Protein AF-A0A3M1P0S1-F1 (afdb_monomer)

Solvent-accessible surface area (backbone atoms only — not comparable to full-atom values): 14782 Å² total; per-residue (Å²): 133,83,89,85,87,83,80,82,80,81,79,78,77,79,79,74,80,72,74,77,74,58,66,48,69,74,34,67,58,77,82,56,80,33,28,33,87,86,65,56,72,47,41,57,74,84,52,64,66,23,30,34,38,39,42,34,33,42,70,85,38,65,68,31,59,63,44,44,41,48,49,33,56,65,42,50,60,63,34,61,94,64,54,53,43,50,37,35,34,37,41,62,59,53,68,67,44,49,49,54,38,34,73,72,38,67,52,79,66,54,49,34,41,32,66,85,33,58,69,55,46,62,55,63,54,91,60,77,25,26,37,36,35,27,41,43,85,43,32,21,73,38,74,48,74,49,88,56,68,73,58,52,47,54,50,50,54,50,51,49,53,52,44,60,35,65,75,44,86,72,47,48,79,85,64,38,37,55,47,82,76,44,60,45,60,64,67,28,61,46,54,35,30,41,32,30,39,28,69,43,60,45,58,33,38,42,37,34,23,41,82,85,66,50,80,73,48,75,49,74,50,76,44,68,56,42,82,46,70,49,80,44,82,44,80,91,58,78,68,43,60,36,37,34,36,45,32,35,86,95,41,71,51,75,52,68,47,40,42,53,112

pLDDT: mean 85.73, std 16.09, range [37.53, 98.62]

Structure (mmCIF, N/CA/C/O backbone):
data_AF-A0A3M1P0S1-F1
#
_entry.id   AF-A0A3M1P0S1-F1
#
loop_
_atom_site.group_PDB
_atom_site.id
_atom_site.type_symbol
_atom_site.label_atom_id
_atom_site.label_alt_id
_atom_site.label_comp_id
_atom_site.label_asym_id
_atom_site.label_entity_id
_atom_site.label_seq_id
_atom_site.pdbx_PDB_ins_code
_atom_site.Cartn_x
_atom_site.Cartn_y
_atom_site.Cartn_z
_atom_site.occupancy
_atom_site.B_iso_or_equiv
_atom_site.auth_seq_id
_atom_site.auth_comp_id
_atom_site.auth_asym_id
_atom_site.auth_atom_id
_atom_site.pdbx_PDB_model_num
ATOM 1 N N . MET A 1 1 ? 1.362 59.832 -51.350 1.00 38.50 1 MET A N 1
ATOM 2 C CA . MET A 1 1 ? 1.425 58.452 -51.875 1.00 38.50 1 MET A CA 1
ATOM 3 C C . MET A 1 1 ? 2.089 57.587 -50.802 1.00 38.50 1 MET A C 1
ATOM 5 O O . MET A 1 1 ? 3.244 57.849 -50.523 1.00 38.50 1 MET A O 1
ATOM 9 N N . LYS A 1 2 ? 1.316 56.679 -50.173 1.00 40.16 2 LYS A N 1
ATOM 10 C CA . LYS A 1 2 ? 1.688 55.466 -49.390 1.00 40.16 2 LYS A CA 1
ATOM 11 C C . LYS A 1 2 ? 2.784 55.623 -48.304 1.00 40.16 2 LYS A C 1
ATOM 13 O O . LYS A 1 2 ? 3.947 55.788 -48.627 1.00 40.16 2 LYS A O 1
ATOM 18 N N . ALA A 1 3 ? 2.442 55.741 -47.016 1.00 48.59 3 ALA A N 1
ATOM 19 C CA . ALA A 1 3 ? 2.068 54.664 -46.075 1.00 48.59 3 ALA A CA 1
ATOM 20 C C . ALA A 1 3 ? 3.181 53.622 -45.872 1.00 48.59 3 ALA A C 1
ATOM 22 O O . ALA A 1 3 ? 3.506 52.954 -46.838 1.00 48.59 3 ALA A O 1
ATOM 23 N N . PHE A 1 4 ? 3.700 53.473 -44.644 1.00 44.47 4 PHE A N 1
ATOM 24 C CA . PHE A 1 4 ? 4.005 52.183 -43.995 1.00 44.47 4 PHE A CA 1
ATOM 25 C C . PHE A 1 4 ? 4.422 52.429 -42.529 1.00 44.47 4 PHE A C 1
ATOM 27 O O . PHE A 1 4 ? 5.558 52.786 -42.233 1.00 44.47 4 PHE A O 1
ATOM 34 N N . LEU A 1 5 ? 3.463 52.272 -41.612 1.00 47.03 5 LEU A N 1
ATOM 35 C CA . LEU A 1 5 ? 3.700 52.121 -40.175 1.00 47.03 5 LEU A CA 1
ATOM 36 C C . LEU A 1 5 ? 4.132 50.670 -39.922 1.00 47.03 5 LEU A C 1
ATOM 38 O O . LEU A 1 5 ? 3.341 49.755 -40.135 1.00 47.03 5 LEU A O 1
ATOM 42 N N . PHE A 1 6 ? 5.360 50.459 -39.452 1.00 44.22 6 PHE A N 1
ATOM 43 C CA . PHE A 1 6 ? 5.805 49.171 -38.918 1.00 44.22 6 PHE A CA 1
ATOM 44 C C . PHE A 1 6 ? 5.486 49.138 -37.417 1.00 44.22 6 PHE A C 1
ATOM 46 O O . PHE A 1 6 ? 6.216 49.699 -36.604 1.00 44.22 6 PHE A O 1
ATOM 53 N N . HIS A 1 7 ? 4.357 48.530 -37.044 1.00 48.06 7 HIS A N 1
ATOM 54 C CA . HIS A 1 7 ? 4.113 48.126 -35.659 1.00 48.06 7 HIS A CA 1
ATOM 55 C C . HIS A 1 7 ? 4.901 46.842 -35.396 1.00 48.06 7 HIS A C 1
ATOM 57 O O . HIS A 1 7 ? 4.584 45.781 -35.930 1.00 48.06 7 HIS A O 1
ATOM 63 N N . LEU A 1 8 ? 5.955 46.962 -34.595 1.00 47.91 8 LEU A N 1
ATOM 64 C CA . LEU A 1 8 ? 6.763 45.844 -34.134 1.00 47.91 8 LEU A CA 1
ATOM 65 C C . LEU A 1 8 ? 6.001 45.165 -32.986 1.00 47.91 8 LEU A C 1
ATOM 67 O O . LEU A 1 8 ? 6.025 45.628 -31.848 1.00 47.91 8 LEU A O 1
ATOM 71 N N . LEU A 1 9 ? 5.247 44.113 -33.306 1.00 47.84 9 LEU A N 1
ATOM 72 C CA . LEU A 1 9 ? 4.552 43.290 -32.320 1.00 47.84 9 LEU A CA 1
ATOM 73 C C . LEU A 1 9 ? 5.593 42.381 -31.643 1.00 47.84 9 LEU A C 1
ATOM 75 O O . LEU A 1 9 ? 5.977 41.350 -32.191 1.00 47.84 9 LEU A O 1
ATOM 79 N N . ILE A 1 10 ? 6.096 42.781 -30.473 1.00 53.38 10 ILE A N 1
ATOM 80 C 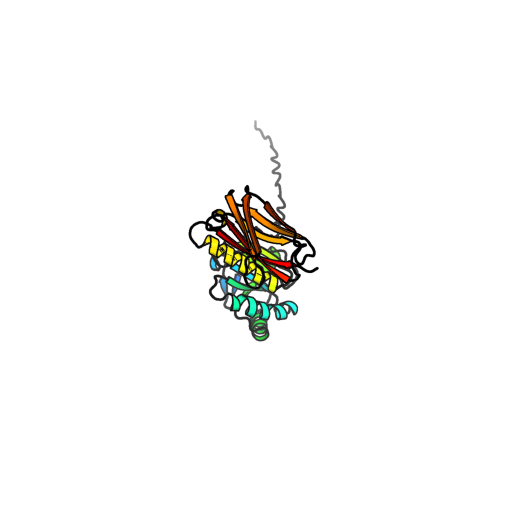CA . ILE A 1 10 ? 6.924 41.911 -29.629 1.00 53.38 10 ILE A CA 1
ATOM 81 C C . ILE A 1 10 ? 5.992 40.872 -29.000 1.00 53.38 10 ILE A C 1
ATOM 83 O O . ILE A 1 10 ? 5.313 41.144 -28.011 1.00 53.38 10 ILE A O 1
ATOM 87 N N . ILE A 1 11 ? 5.933 39.681 -29.594 1.00 54.84 11 ILE A N 1
ATOM 88 C CA . ILE A 1 11 ? 5.325 38.507 -28.965 1.00 54.84 11 ILE A CA 1
ATOM 89 C C . ILE A 1 11 ? 6.318 38.026 -27.906 1.00 54.84 11 ILE A C 1
ATOM 91 O O . ILE A 1 11 ? 7.285 37.332 -28.208 1.00 54.84 11 ILE A O 1
ATOM 95 N N . SER A 1 12 ? 6.104 38.450 -26.662 1.00 55.62 12 SER A N 1
ATOM 96 C CA . SER A 1 12 ? 6.770 37.858 -25.506 1.00 55.62 12 SER A CA 1
ATOM 97 C C . SER A 1 12 ? 6.199 36.453 -25.313 1.00 55.62 12 SER A C 1
ATOM 99 O O . SER A 1 12 ? 5.097 36.289 -24.791 1.00 55.62 12 SER A O 1
ATOM 101 N N . ILE A 1 13 ? 6.914 35.438 -25.801 1.00 56.06 13 ILE A N 1
ATOM 102 C CA . ILE A 1 13 ? 6.634 34.044 -25.462 1.00 56.06 13 ILE A CA 1
ATOM 103 C C . ILE A 1 13 ? 7.045 33.881 -23.997 1.00 56.06 13 ILE A C 1
ATOM 105 O O . ILE A 1 13 ? 8.224 33.739 -23.679 1.00 56.06 13 ILE A O 1
ATOM 109 N N . LEU A 1 14 ? 6.064 33.949 -23.099 1.00 49.53 14 LEU A N 1
ATOM 110 C CA . LEU A 1 14 ? 6.210 33.482 -21.727 1.00 49.53 14 LEU A CA 1
ATOM 111 C C . LEU A 1 14 ? 6.402 31.963 -21.786 1.00 49.53 14 LEU A C 1
ATOM 113 O O . LEU A 1 14 ? 5.435 31.208 -21.804 1.00 49.53 14 LEU A O 1
ATOM 117 N N . LEU A 1 15 ? 7.657 31.518 -21.851 1.00 48.25 15 LEU A N 1
ATOM 118 C CA . LEU A 1 15 ? 8.028 30.157 -21.481 1.00 48.25 15 LEU A CA 1
ATOM 119 C C . LEU A 1 15 ? 7.777 30.040 -19.978 1.00 48.25 15 LEU A C 1
ATOM 121 O O . LEU A 1 15 ? 8.646 30.330 -19.156 1.00 48.25 15 LEU A O 1
ATOM 125 N N . THR A 1 16 ? 6.550 29.692 -19.601 1.00 42.38 16 THR A N 1
ATOM 126 C CA . THR A 1 16 ? 6.294 29.192 -18.259 1.00 42.38 16 THR A CA 1
ATOM 127 C C . THR A 1 16 ? 7.043 27.873 -18.162 1.00 42.38 16 THR A C 1
ATOM 129 O O . THR A 1 16 ? 6.602 26.868 -18.712 1.00 42.38 16 THR A O 1
ATOM 132 N N . ASN A 1 17 ? 8.201 27.887 -17.502 1.00 43.41 17 ASN A N 1
ATOM 133 C CA . ASN A 1 17 ? 8.831 26.674 -17.002 1.00 43.41 17 ASN A CA 1
ATOM 134 C C . ASN A 1 17 ? 7.885 26.087 -15.951 1.00 43.41 17 ASN A C 1
ATOM 136 O O . ASN A 1 17 ? 8.025 26.342 -14.755 1.00 43.41 17 ASN A O 1
ATOM 140 N N . THR A 1 18 ? 6.878 25.345 -16.398 1.00 44.03 18 THR A N 1
ATOM 141 C CA . THR A 1 18 ? 6.183 24.382 -15.558 1.00 44.03 18 THR A CA 1
ATOM 142 C C . THR A 1 18 ? 7.205 23.306 -15.246 1.00 44.03 18 THR A C 1
ATOM 144 O O . THR A 1 18 ? 7.366 22.349 -15.999 1.00 44.03 18 THR A O 1
ATOM 147 N N . SER A 1 19 ? 7.952 23.502 -14.161 1.00 44.06 19 SER A N 1
ATOM 148 C CA . SER A 1 19 ? 8.542 22.378 -13.450 1.00 44.06 19 SER A CA 1
ATOM 149 C C . SER A 1 19 ? 7.371 21.456 -13.140 1.00 44.06 19 SER A C 1
ATOM 151 O O . SER A 1 19 ? 6.522 21.826 -12.329 1.00 44.06 19 SER A O 1
ATOM 153 N N . MET A 1 20 ? 7.260 20.328 -13.845 1.00 56.47 20 MET A N 1
ATOM 154 C CA . MET A 1 20 ? 6.310 19.297 -13.446 1.00 56.47 20 MET A CA 1
ATOM 155 C C . MET A 1 20 ? 6.730 18.886 -12.040 1.00 56.47 20 MET A C 1
ATOM 157 O O . MET A 1 20 ? 7.856 18.435 -11.828 1.00 56.47 20 MET A O 1
ATOM 161 N N . ALA A 1 21 ? 5.889 19.211 -11.060 1.00 63.84 21 ALA A N 1
ATOM 162 C CA . ALA A 1 21 ? 6.079 18.715 -9.713 1.00 63.84 21 ALA A CA 1
ATOM 163 C C . ALA A 1 21 ? 5.973 17.190 -9.781 1.00 63.84 21 ALA A C 1
ATOM 165 O O . ALA A 1 21 ? 5.120 16.671 -10.500 1.00 63.84 21 ALA A O 1
ATOM 166 N N . GLN A 1 22 ? 6.875 16.503 -9.084 1.00 79.62 22 GLN A N 1
ATOM 167 C CA . GLN A 1 22 ? 6.835 15.049 -9.007 1.00 79.62 22 GLN A CA 1
ATOM 168 C C . GLN A 1 22 ? 5.522 14.622 -8.336 1.00 79.62 22 GLN A C 1
ATOM 170 O O . GLN A 1 22 ? 5.117 15.290 -7.375 1.00 79.62 22 GLN A O 1
ATOM 175 N N . PRO A 1 23 ? 4.859 13.557 -8.821 1.00 85.50 23 PRO A N 1
ATOM 176 C CA . PRO A 1 23 ? 3.644 13.044 -8.206 1.00 85.50 23 PRO A CA 1
ATOM 177 C C . PRO A 1 23 ? 3.863 12.736 -6.727 1.00 85.50 23 PRO A C 1
ATOM 179 O O . PRO A 1 23 ? 4.878 12.158 -6.337 1.00 85.50 23 PRO A O 1
ATOM 182 N N . SER A 1 24 ? 2.896 13.115 -5.905 1.00 82.44 24 SER A N 1
ATOM 183 C CA . SER A 1 24 ? 2.943 12.968 -4.457 1.00 82.44 24 SER A CA 1
ATOM 184 C C . SER A 1 24 ? 1.676 12.304 -3.922 1.00 82.44 24 SER A C 1
ATOM 186 O O . SER A 1 24 ? 0.707 12.082 -4.648 1.00 82.44 24 SER A O 1
ATOM 188 N N . VAL A 1 25 ? 1.680 11.951 -2.637 1.00 83.94 25 VAL A N 1
ATOM 189 C CA . VAL A 1 25 ? 0.494 11.395 -1.974 1.00 83.94 25 VAL A CA 1
ATOM 190 C C . VAL A 1 25 ? -0.692 12.355 -2.121 1.00 83.94 25 VAL A C 1
ATOM 192 O O . VAL A 1 25 ? -0.590 13.536 -1.790 1.00 83.94 25 VAL A O 1
ATOM 195 N N . GLY A 1 26 ? -1.825 11.830 -2.588 1.00 81.56 26 GLY A N 1
ATOM 196 C CA . GLY A 1 26 ? -3.050 12.575 -2.885 1.00 81.56 26 GLY A CA 1
ATOM 197 C C . GLY A 1 26 ? -3.218 12.967 -4.357 1.00 81.56 26 GLY A C 1
ATOM 198 O O . GLY A 1 26 ? -4.338 13.289 -4.760 1.00 81.56 26 GLY A O 1
ATOM 199 N N . ASP A 1 27 ? -2.160 12.897 -5.168 1.00 87.00 27 ASP A N 1
ATOM 200 C CA . ASP A 1 27 ? -2.250 13.117 -6.613 1.00 87.00 27 ASP A CA 1
ATOM 201 C C . ASP A 1 27 ? -2.810 11.879 -7.333 1.00 87.00 27 ASP A C 1
ATOM 203 O O . ASP A 1 27 ? -2.809 10.762 -6.810 1.00 87.00 27 ASP A O 1
ATOM 207 N N . SER A 1 28 ? -3.293 12.059 -8.563 1.00 89.88 28 SER A N 1
ATOM 208 C CA . SER A 1 28 ? -3.608 10.925 -9.437 1.00 89.88 28 SER A CA 1
ATOM 209 C C . SER A 1 28 ? -2.329 10.199 -9.853 1.00 89.88 28 SER A C 1
ATOM 211 O O . SER A 1 28 ? -1.320 10.836 -10.159 1.00 89.88 28 SER A O 1
ATOM 213 N N . ALA A 1 29 ? -2.383 8.868 -9.905 1.00 92.50 29 ALA A N 1
ATOM 214 C CA . ALA A 1 29 ? -1.300 8.065 -10.454 1.00 92.50 29 ALA A CA 1
ATOM 215 C C . ALA A 1 29 ? -1.036 8.445 -11.917 1.00 92.50 29 ALA A C 1
ATOM 217 O O . ALA A 1 29 ? -1.953 8.802 -12.662 1.00 92.50 29 ALA A O 1
ATOM 218 N N . LEU A 1 30 ? 0.233 8.386 -12.319 1.00 93.06 30 LEU A N 1
ATOM 219 C CA . LEU A 1 30 ? 0.624 8.723 -13.677 1.00 93.06 30 LEU A CA 1
ATOM 220 C C . LEU A 1 30 ? 0.063 7.697 -14.658 1.00 93.06 30 LEU A C 1
ATOM 222 O O . LEU A 1 30 ? 0.115 6.488 -14.430 1.00 93.06 30 LEU A O 1
ATOM 226 N N . ASN A 1 31 ? -0.446 8.195 -15.780 1.00 91.75 31 ASN A N 1
ATOM 227 C CA . ASN A 1 31 ? -0.810 7.334 -16.891 1.00 91.75 31 ASN A CA 1
ATOM 228 C C . ASN A 1 31 ? 0.448 6.759 -17.536 1.00 91.75 31 ASN A C 1
ATOM 230 O O . ASN A 1 31 ? 1.469 7.429 -17.646 1.00 91.75 31 ASN A O 1
ATOM 234 N N . PHE A 1 32 ? 0.333 5.536 -18.036 1.00 94.50 32 PHE A N 1
ATOM 235 C CA . PHE A 1 32 ? 1.397 4.868 -18.767 1.00 94.50 32 PHE A CA 1
ATOM 236 C C . PHE A 1 32 ? 0.819 4.022 -19.894 1.00 94.50 32 PHE A C 1
ATOM 238 O O . PHE A 1 32 ? -0.380 3.752 -19.946 1.00 94.50 32 PHE A O 1
ATOM 245 N N . ASN A 1 33 ? 1.699 3.602 -20.796 1.00 96.00 33 ASN A N 1
ATOM 246 C CA . ASN A 1 33 ? 1.404 2.610 -21.817 1.00 96.00 33 ASN A CA 1
ATOM 247 C C . ASN A 1 33 ? 2.636 1.711 -21.970 1.00 96.00 33 ASN A C 1
ATOM 249 O O . ASN A 1 33 ? 3.523 1.992 -22.780 1.00 96.00 33 ASN A O 1
ATOM 253 N N . LEU A 1 34 ? 2.726 0.674 -21.137 1.00 96.62 34 LEU A N 1
ATOM 254 C CA . LEU A 1 34 ? 3.917 -0.167 -21.007 1.00 96.62 34 LEU A CA 1
ATOM 255 C C . LEU A 1 34 ? 3.634 -1.595 -21.485 1.00 96.62 34 LEU A C 1
ATOM 257 O O . LEU A 1 34 ? 2.582 -2.148 -21.161 1.00 96.62 34 LEU A O 1
ATOM 261 N N . PRO A 1 35 ? 4.561 -2.222 -22.230 1.00 97.38 35 PRO A N 1
ATOM 262 C CA . PRO A 1 35 ? 4.421 -3.610 -22.636 1.00 97.38 35 PRO A CA 1
ATOM 263 C C . PRO A 1 35 ? 4.790 -4.575 -21.503 1.00 97.38 35 PRO A C 1
ATOM 265 O O . PRO A 1 35 ? 5.734 -4.337 -20.749 1.00 97.38 35 PRO A O 1
ATOM 268 N N . ASP A 1 36 ? 4.115 -5.717 -21.439 1.00 94.94 36 ASP A N 1
ATOM 269 C CA . ASP A 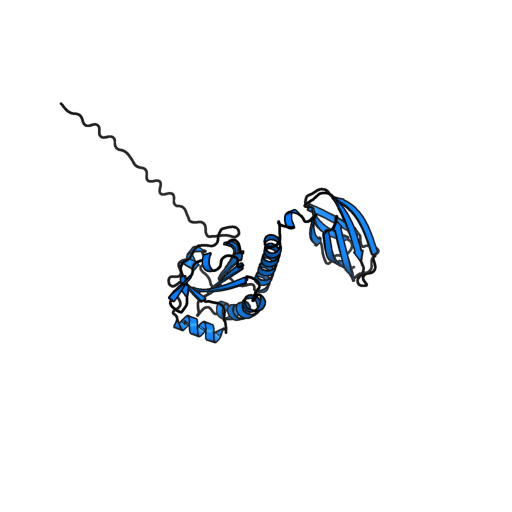1 36 ? 4.533 -6.872 -20.649 1.00 94.94 36 ASP A CA 1
ATOM 270 C C . ASP A 1 36 ? 5.732 -7.606 -21.297 1.00 94.94 36 ASP A C 1
ATOM 272 O O . ASP A 1 36 ? 6.327 -7.178 -22.295 1.00 94.94 36 ASP A O 1
ATOM 276 N N . THR A 1 37 ? 6.105 -8.761 -20.740 1.00 91.69 37 THR A N 1
ATOM 277 C CA . THR A 1 37 ? 7.194 -9.599 -21.282 1.00 91.69 37 THR A CA 1
ATOM 278 C C . THR A 1 37 ? 6.870 -10.291 -22.614 1.00 91.69 37 THR A C 1
ATOM 280 O O . THR A 1 37 ? 7.788 -10.796 -23.268 1.00 91.69 37 THR A O 1
ATOM 283 N N . ASN A 1 38 ? 5.604 -10.282 -23.045 1.00 90.88 38 ASN A N 1
ATOM 284 C CA . ASN A 1 38 ? 5.129 -10.819 -24.322 1.00 90.88 38 ASN A CA 1
ATOM 285 C C . ASN A 1 38 ? 4.877 -9.725 -25.376 1.00 90.88 38 ASN A C 1
ATOM 287 O O . ASN A 1 38 ? 4.608 -10.048 -26.533 1.00 90.88 38 ASN A O 1
ATOM 291 N N . GLY A 1 39 ? 4.989 -8.446 -25.003 1.00 92.06 39 GLY A N 1
ATOM 292 C CA . GLY A 1 39 ? 4.737 -7.299 -25.875 1.00 92.06 39 GLY A CA 1
ATOM 293 C C . GLY A 1 39 ? 3.279 -6.825 -25.902 1.00 92.06 39 GLY A C 1
ATOM 294 O O . GLY A 1 39 ? 2.930 -6.024 -26.768 1.00 92.06 39 GLY A O 1
ATOM 295 N N . VAL A 1 40 ? 2.430 -7.303 -24.988 1.00 94.06 40 VAL A N 1
ATOM 296 C CA . VAL A 1 40 ? 1.065 -6.797 -24.791 1.00 94.06 40 VAL A CA 1
ATOM 297 C C . VAL A 1 40 ? 1.137 -5.524 -23.961 1.00 94.06 40 VAL A C 1
ATOM 299 O O . VAL A 1 40 ? 1.745 -5.517 -22.897 1.00 94.06 40 VAL A O 1
ATOM 302 N N . TYR A 1 41 ? 0.535 -4.449 -24.457 1.00 94.19 41 TYR A N 1
ATOM 303 C CA . TYR A 1 41 ? 0.547 -3.149 -23.795 1.00 94.19 41 TYR A CA 1
ATOM 304 C C . TYR A 1 41 ? -0.580 -3.025 -22.776 1.00 94.19 41 TYR A C 1
ATOM 306 O O . TYR A 1 41 ? -1.704 -3.441 -23.053 1.00 94.19 41 TYR A O 1
ATOM 314 N N . PHE A 1 42 ? -0.251 -2.420 -21.638 1.00 92.88 42 PHE A N 1
ATOM 315 C CA . PHE A 1 42 ? -1.161 -2.120 -20.543 1.00 92.88 42 PHE A CA 1
ATOM 316 C C . PHE A 1 42 ? -1.081 -0.640 -20.174 1.00 92.88 42 PHE A C 1
ATOM 318 O O . PHE A 1 42 ? -0.018 -0.014 -20.266 1.00 92.88 42 PHE A O 1
ATOM 325 N N . GLN A 1 43 ? -2.202 -0.114 -19.705 1.00 91.75 43 GLN A N 1
ATOM 326 C CA . GLN A 1 43 ? -2.383 1.241 -19.201 1.00 91.75 43 GLN A CA 1
ATOM 327 C C . GLN A 1 43 ? -3.017 1.215 -17.806 1.00 91.75 43 GLN A C 1
ATOM 329 O O . GLN A 1 43 ? -3.564 0.200 -17.382 1.00 91.75 43 GLN A O 1
ATOM 334 N N . LEU A 1 44 ? -2.969 2.342 -17.090 1.00 86.69 44 LEU A N 1
ATOM 335 C CA . LEU A 1 44 ? -3.503 2.445 -15.726 1.00 86.69 44 LEU A CA 1
ATOM 336 C C . LEU A 1 44 ? -4.972 1.989 -15.632 1.00 86.69 44 LEU A C 1
ATOM 338 O O . LEU A 1 44 ? -5.333 1.261 -14.709 1.00 86.69 44 LEU A O 1
ATOM 342 N N . ASP A 1 45 ? -5.788 2.348 -16.627 1.00 85.62 45 ASP A N 1
ATOM 343 C CA . ASP A 1 45 ? -7.210 1.995 -16.675 1.00 85.62 45 ASP A CA 1
ATOM 344 C C . ASP A 1 45 ? -7.464 0.476 -16.693 1.00 85.62 45 ASP A C 1
ATOM 346 O O . ASP A 1 45 ? -8.515 0.039 -16.217 1.00 85.62 45 ASP A O 1
ATOM 350 N N . ASP A 1 46 ? -6.514 -0.341 -17.169 1.00 83.81 46 ASP A N 1
ATOM 351 C CA . ASP A 1 46 ? -6.637 -1.809 -17.176 1.00 83.81 46 ASP A CA 1
ATOM 352 C C . ASP A 1 46 ? -6.630 -2.404 -15.760 1.00 83.81 46 ASP A C 1
ATOM 354 O O . ASP A 1 46 ? -7.059 -3.540 -15.550 1.00 83.81 46 ASP A O 1
ATOM 358 N N . PHE A 1 47 ? -6.172 -1.625 -14.780 1.00 86.25 47 PHE A N 1
ATOM 359 C CA . PHE A 1 47 ? -6.100 -1.997 -13.371 1.00 86.25 47 PHE A CA 1
ATOM 360 C C . PHE A 1 47 ? -7.181 -1.306 -12.523 1.00 86.25 47 PHE A C 1
ATOM 362 O O . PHE A 1 47 ? -7.209 -1.487 -11.303 1.00 86.25 47 PHE A O 1
ATOM 369 N N . SER A 1 48 ? -8.088 -0.542 -13.147 1.00 80.94 48 SER A N 1
ATOM 370 C CA . SER A 1 48 ? -9.130 0.242 -12.469 1.00 80.94 48 SER A CA 1
ATOM 371 C C . SER A 1 48 ? -9.925 -0.564 -11.444 1.00 80.94 48 SER A C 1
ATOM 373 O O . SER A 1 48 ? -10.300 -1.713 -11.678 1.00 80.94 48 SER A O 1
ATOM 375 N N . GLY A 1 49 ? -10.242 0.069 -10.313 1.00 82.62 49 GLY A N 1
ATOM 376 C CA . GLY A 1 49 ? -11.014 -0.550 -9.236 1.00 82.62 49 GLY A CA 1
ATOM 377 C C . GLY A 1 49 ? -10.203 -1.470 -8.320 1.00 82.62 49 GLY A C 1
ATOM 378 O O . GLY A 1 49 ? -10.736 -1.902 -7.299 1.00 82.62 49 GLY A O 1
ATOM 379 N N . ASN A 1 50 ? -8.930 -1.729 -8.635 1.00 87.88 50 ASN A N 1
ATOM 380 C CA . ASN A 1 50 ? -8.006 -2.410 -7.735 1.00 87.88 50 ASN A CA 1
ATOM 381 C C . ASN A 1 50 ? -7.169 -1.399 -6.950 1.00 87.88 50 ASN A C 1
ATOM 383 O O . ASN A 1 50 ? -6.828 -0.333 -7.456 1.00 87.88 50 ASN A O 1
ATOM 387 N N . ILE A 1 51 ? -6.785 -1.766 -5.733 1.00 95.19 51 ILE A N 1
ATOM 388 C CA . ILE A 1 51 ? -5.615 -1.179 -5.079 1.00 95.19 51 ILE A CA 1
ATOM 389 C C . ILE A 1 51 ? -4.383 -1.745 -5.785 1.00 95.19 51 ILE A C 1
ATOM 391 O O . ILE A 1 51 ? -4.273 -2.962 -5.935 1.00 95.19 51 ILE A O 1
ATOM 395 N N . ILE A 1 52 ? -3.468 -0.887 -6.225 1.00 96.69 52 ILE A N 1
ATOM 396 C CA . ILE A 1 52 ? -2.322 -1.273 -7.051 1.00 96.69 52 ILE A CA 1
ATOM 397 C C . ILE A 1 52 ? -1.033 -0.943 -6.310 1.00 96.69 52 ILE A C 1
ATOM 399 O O . ILE A 1 52 ? -0.804 0.211 -5.953 1.00 96.69 52 ILE A O 1
ATOM 403 N N . LEU A 1 53 ? -0.170 -1.937 -6.121 1.00 97.31 53 LEU A N 1
ATOM 404 C CA . LEU A 1 53 ? 1.222 -1.727 -5.740 1.00 97.31 53 LEU A CA 1
ATOM 405 C C . LEU A 1 53 ? 2.094 -1.821 -6.995 1.00 97.31 53 LEU A C 1
ATOM 407 O O . LEU A 1 53 ? 2.311 -2.915 -7.523 1.00 97.31 53 LEU A O 1
ATOM 411 N N . PHE A 1 54 ? 2.609 -0.683 -7.457 1.00 97.88 54 PHE A N 1
ATOM 412 C CA . PHE A 1 54 ? 3.674 -0.652 -8.454 1.00 97.88 54 PHE A CA 1
ATOM 413 C C . PHE A 1 54 ? 5.014 -0.858 -7.754 1.00 97.88 54 PHE A C 1
ATOM 415 O O . PHE A 1 54 ? 5.458 0.008 -7.000 1.00 97.88 54 PHE A O 1
ATOM 422 N N . ASN A 1 55 ? 5.645 -2.000 -8.016 1.00 97.31 55 ASN A N 1
ATOM 423 C CA . ASN A 1 55 ? 6.957 -2.353 -7.482 1.00 97.31 55 ASN A CA 1
ATOM 424 C C . ASN A 1 55 ? 8.017 -2.153 -8.570 1.00 97.31 55 ASN A C 1
ATOM 426 O O . ASN A 1 55 ? 8.119 -2.951 -9.503 1.00 97.31 55 ASN A O 1
ATOM 430 N N . PHE A 1 56 ? 8.778 -1.064 -8.484 1.00 98.44 56 PHE A N 1
ATOM 431 C CA . PHE A 1 56 ? 9.816 -0.717 -9.449 1.00 98.44 56 PHE A CA 1
ATOM 432 C C . PHE A 1 56 ? 11.128 -1.404 -9.083 1.00 98.44 56 PHE A C 1
ATOM 434 O O . PHE A 1 56 ? 11.660 -1.231 -7.982 1.00 98.44 56 PHE A O 1
ATOM 441 N N . PHE A 1 57 ? 11.689 -2.145 -10.035 1.00 98.44 57 PHE A N 1
ATOM 442 C CA . PHE A 1 57 ? 12.920 -2.892 -9.830 1.00 98.44 57 PHE A CA 1
ATOM 443 C C . PHE A 1 57 ? 13.808 -2.902 -11.073 1.00 98.44 57 PHE A C 1
ATOM 445 O O . PHE A 1 57 ? 13.366 -2.701 -12.205 1.00 98.44 57 PHE A O 1
ATOM 452 N N . ALA A 1 58 ? 15.074 -3.232 -10.839 1.00 97.81 58 ALA A N 1
ATOM 453 C CA . ALA A 1 58 ? 15.990 -3.680 -11.872 1.00 97.81 58 ALA A CA 1
ATOM 454 C C . ALA A 1 58 ? 16.532 -5.065 -11.498 1.00 97.81 58 ALA A C 1
ATOM 456 O O . ALA A 1 58 ? 16.827 -5.329 -10.332 1.00 97.81 58 ALA A O 1
ATOM 457 N N . SER A 1 59 ? 16.700 -5.959 -12.469 1.00 96.62 59 SER A N 1
ATOM 458 C CA . SER A 1 59 ? 17.080 -7.362 -12.237 1.00 96.62 59 SER A CA 1
ATOM 459 C C . SER A 1 59 ? 18.382 -7.539 -11.443 1.00 96.62 59 SER A C 1
ATOM 461 O O . SER A 1 59 ? 18.552 -8.510 -10.705 1.00 96.62 59 SER A O 1
ATOM 463 N N . TRP A 1 60 ? 19.304 -6.585 -11.573 1.00 95.94 60 TRP A N 1
ATOM 464 C CA . TRP A 1 60 ? 20.614 -6.559 -10.918 1.00 95.94 60 TRP A CA 1
ATOM 465 C C . TRP A 1 60 ? 20.600 -5.909 -9.521 1.00 95.94 60 TRP A C 1
ATOM 467 O O . TRP A 1 60 ? 21.621 -5.915 -8.831 1.00 95.94 60 TRP A O 1
ATOM 477 N N . CYS A 1 61 ? 19.469 -5.350 -9.086 1.00 96.88 61 CYS A N 1
ATOM 478 C CA . CYS A 1 61 ? 19.311 -4.715 -7.781 1.00 96.88 61 CYS A CA 1
ATOM 479 C C . CYS A 1 61 ? 19.175 -5.775 -6.676 1.00 96.88 61 CYS A C 1
ATOM 481 O O . CYS A 1 61 ? 18.134 -6.414 -6.532 1.00 96.88 61 CYS A O 1
ATOM 483 N N . ILE A 1 62 ? 20.219 -5.944 -5.857 1.00 96.38 62 ILE A N 1
ATOM 484 C CA . ILE A 1 62 ? 20.222 -6.924 -4.753 1.00 96.38 62 ILE A CA 1
ATOM 485 C C . ILE A 1 62 ? 19.086 -6.667 -3.744 1.00 96.38 62 ILE A C 1
ATOM 487 O O . ILE A 1 62 ? 18.392 -7.625 -3.410 1.00 96.38 62 ILE A O 1
ATOM 491 N N . PRO A 1 63 ? 18.833 -5.426 -3.274 1.00 95.81 63 PRO A N 1
ATOM 492 C CA . PRO A 1 63 ? 17.705 -5.180 -2.375 1.00 95.81 63 PRO A CA 1
ATOM 493 C C . PRO A 1 63 ? 16.351 -5.557 -2.995 1.00 95.81 63 PRO A C 1
ATOM 495 O O . PRO A 1 63 ? 15.509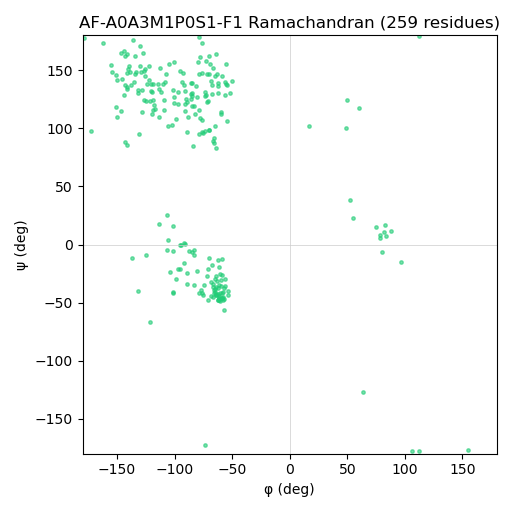 -6.131 -2.316 1.00 95.81 63 PRO A O 1
ATOM 498 N N . CYS A 1 64 ? 16.172 -5.349 -4.300 1.00 97.31 64 CYS A N 1
ATOM 499 C CA . CYS A 1 64 ? 14.960 -5.736 -5.020 1.00 97.31 64 CYS A CA 1
ATOM 500 C C . CYS A 1 64 ? 14.777 -7.262 -5.060 1.00 97.31 64 CYS A C 1
ATOM 502 O O . CYS A 1 64 ? 13.672 -7.764 -4.885 1.00 97.31 64 CYS A O 1
ATOM 504 N N . GLN A 1 65 ? 15.867 -8.021 -5.228 1.00 97.38 65 GLN A N 1
ATOM 505 C CA . GLN A 1 65 ? 15.834 -9.489 -5.151 1.00 97.38 65 GLN A CA 1
ATOM 506 C C . GLN A 1 65 ? 15.438 -9.993 -3.752 1.00 97.38 65 GLN A C 1
ATOM 508 O O . GLN A 1 65 ? 14.904 -11.092 -3.629 1.00 97.38 65 GLN A O 1
ATOM 513 N N . GLN A 1 66 ? 15.702 -9.212 -2.698 1.00 94.75 66 GLN A N 1
ATOM 514 C CA . GLN A 1 66 ? 15.304 -9.528 -1.320 1.00 94.75 66 GLN A CA 1
ATOM 515 C C . GLN A 1 66 ? 13.857 -9.120 -1.019 1.00 94.75 66 GLN A C 1
ATOM 517 O O . GLN A 1 66 ? 13.172 -9.795 -0.251 1.00 94.75 66 GLN A O 1
ATOM 522 N N . GLU A 1 67 ? 13.397 -8.017 -1.605 1.00 95.31 67 GLU A N 1
ATOM 523 C CA . GLU A 1 67 ? 12.035 -7.506 -1.461 1.00 95.31 67 GLU A CA 1
ATOM 524 C C . GLU A 1 67 ? 11.015 -8.383 -2.200 1.00 95.31 67 GLU A C 1
ATOM 526 O O . GLU A 1 67 ? 9.997 -8.762 -1.623 1.00 95.31 67 GLU A O 1
ATOM 531 N N . ALA A 1 68 ? 11.293 -8.735 -3.457 1.00 96.94 68 ALA A N 1
ATOM 532 C CA . ALA A 1 68 ? 10.338 -9.382 -4.353 1.00 96.94 68 ALA A CA 1
ATOM 533 C C . ALA A 1 68 ? 9.681 -10.664 -3.783 1.00 96.94 68 ALA A C 1
ATOM 535 O O . ALA A 1 68 ? 8.457 -10.774 -3.865 1.00 96.94 68 ALA A O 1
ATOM 536 N N . PRO A 1 69 ? 10.401 -11.598 -3.121 1.00 97.38 69 PRO A N 1
ATOM 537 C CA . PRO A 1 69 ? 9.768 -12.760 -2.483 1.00 97.38 69 PRO A CA 1
ATOM 538 C C . PRO A 1 69 ? 8.823 -12.406 -1.319 1.00 97.38 69 PRO A C 1
ATOM 540 O O . PRO A 1 69 ? 7.863 -13.133 -1.042 1.00 97.38 69 PRO A O 1
ATOM 543 N N . GLN A 1 70 ? 9.081 -11.300 -0.615 1.00 96.56 70 GLN A N 1
ATOM 544 C CA . GLN A 1 70 ? 8.201 -10.822 0.455 1.00 96.56 70 GLN A CA 1
ATOM 545 C C . GLN A 1 70 ? 6.959 -10.151 -0.132 1.00 96.56 70 GLN A C 1
ATOM 547 O O . GLN A 1 70 ? 5.855 -10.440 0.312 1.00 96.56 70 GLN A O 1
ATOM 552 N N . VAL A 1 71 ? 7.108 -9.337 -1.184 1.00 97.06 71 VAL A N 1
ATOM 553 C CA . VAL A 1 71 ? 5.963 -8.780 -1.927 1.00 97.06 71 VAL A CA 1
ATOM 554 C C . VAL A 1 71 ? 5.093 -9.900 -2.502 1.00 97.06 71 VAL A C 1
ATOM 556 O O . VAL A 1 71 ? 3.870 -9.845 -2.394 1.00 97.06 71 VAL A O 1
ATOM 559 N N . GLU A 1 72 ? 5.705 -10.950 -3.052 1.00 96.62 72 GLU A N 1
ATOM 560 C CA . GLU A 1 72 ? 4.997 -12.138 -3.532 1.00 96.62 72 GLU A CA 1
ATOM 561 C C . GLU A 1 72 ? 4.154 -12.776 -2.423 1.00 96.62 72 GLU A C 1
ATOM 563 O O . GLU A 1 72 ? 2.947 -12.945 -2.573 1.00 96.62 72 GLU A O 1
ATOM 568 N N . SER A 1 73 ? 4.771 -13.127 -1.296 1.00 92.44 73 SER A N 1
ATOM 569 C CA . SER A 1 73 ? 4.108 -13.914 -0.252 1.00 92.44 73 SER A CA 1
ATOM 570 C C . SER A 1 73 ? 3.171 -13.105 0.648 1.00 92.44 73 SER A C 1
ATOM 572 O O . SER A 1 73 ? 2.075 -13.572 0.956 1.00 92.44 73 SER A O 1
ATOM 574 N N . GLU A 1 74 ? 3.569 -11.902 1.058 1.00 94.75 74 GLU A N 1
ATOM 575 C CA . GLU A 1 74 ? 2.847 -11.089 2.045 1.00 94.75 74 GLU A CA 1
ATOM 576 C C . GLU A 1 74 ? 1.843 -10.124 1.417 1.00 94.75 74 GLU A C 1
ATOM 578 O O . GLU A 1 74 ? 0.964 -9.630 2.119 1.00 94.75 74 GLU A O 1
ATOM 583 N N . ILE A 1 75 ? 1.941 -9.865 0.108 1.00 94.19 75 ILE A N 1
ATOM 584 C CA . ILE A 1 75 ? 1.023 -8.959 -0.585 1.00 94.19 75 ILE A CA 1
ATOM 585 C C . ILE A 1 75 ? 0.298 -9.687 -1.712 1.00 94.19 75 ILE A C 1
ATOM 587 O O . ILE A 1 75 ? -0.911 -9.903 -1.633 1.00 94.19 75 ILE A O 1
ATOM 591 N N . TRP A 1 76 ? 1.019 -10.104 -2.752 1.00 94.75 76 TRP A N 1
ATOM 592 C CA . TRP A 1 76 ? 0.390 -10.658 -3.947 1.00 94.75 76 TRP A CA 1
ATOM 593 C C . TRP A 1 76 ? -0.429 -11.916 -3.646 1.00 94.75 76 TRP A C 1
ATOM 595 O O . TRP A 1 76 ? -1.588 -11.989 -4.046 1.00 94.75 76 TRP A O 1
ATOM 605 N N . GLN A 1 77 ? 0.129 -12.879 -2.908 1.00 91.44 77 GLN A N 1
ATOM 606 C CA . GLN A 1 77 ? -0.578 -14.104 -2.528 1.00 91.44 77 GLN A CA 1
ATOM 607 C C . GLN A 1 77 ? -1.579 -13.871 -1.387 1.00 91.44 77 GLN A C 1
ATOM 609 O O . GLN A 1 77 ? -2.684 -14.414 -1.418 1.00 91.44 77 GLN A O 1
ATOM 614 N N . ALA A 1 78 ? -1.228 -13.049 -0.393 1.00 87.25 78 ALA A N 1
ATOM 615 C CA . ALA A 1 78 ? -2.065 -12.811 0.785 1.00 87.25 78 ALA A CA 1
ATOM 616 C C . ALA A 1 78 ? -3.386 -12.085 0.463 1.00 87.25 78 ALA A C 1
ATOM 618 O O . ALA A 1 78 ? -4.416 -12.375 1.075 1.00 87.25 78 ALA A O 1
ATOM 619 N N . PHE A 1 79 ? -3.378 -11.181 -0.522 1.00 88.88 79 PHE A N 1
ATOM 620 C CA . PHE A 1 79 ? -4.553 -10.401 -0.923 1.00 88.88 79 PHE A CA 1
ATOM 621 C C . PHE A 1 79 ? -5.245 -10.916 -2.195 1.00 88.88 79 PHE A C 1
ATOM 623 O O . PHE A 1 79 ? -6.091 -10.221 -2.768 1.00 88.88 79 PHE A O 1
ATOM 630 N N . GLN A 1 80 ? -4.950 -12.149 -2.628 1.00 82.62 80 GLN A N 1
ATOM 631 C CA . GLN A 1 80 ? -5.657 -12.772 -3.751 1.00 82.62 80 GLN A CA 1
ATOM 632 C C . GLN A 1 80 ? -7.179 -12.720 -3.552 1.00 82.62 80 GLN A C 1
ATOM 634 O O . GLN A 1 80 ? -7.710 -13.093 -2.505 1.00 82.62 80 GLN A O 1
ATOM 639 N N . GLY A 1 81 ? -7.888 -12.257 -4.584 1.00 80.69 81 GLY A N 1
ATOM 640 C CA . GLY A 1 81 ? -9.347 -12.131 -4.574 1.00 80.69 81 GLY A CA 1
ATOM 641 C C . GLY A 1 81 ? -9.906 -10.914 -3.826 1.00 80.69 81 GLY A C 1
ATOM 642 O O . GLY A 1 81 ? -11.125 -10.809 -3.714 1.00 80.69 81 GLY A O 1
ATOM 643 N N . GLN A 1 82 ? -9.063 -9.992 -3.343 1.00 82.88 82 GLN A N 1
ATOM 644 C CA . GLN A 1 82 ? -9.487 -8.809 -2.578 1.00 82.88 82 GLN A CA 1
ATOM 645 C C . GLN A 1 82 ? -9.383 -7.489 -3.367 1.00 82.88 82 GLN A C 1
ATOM 647 O O . GLN A 1 82 ? -9.263 -6.436 -2.764 1.00 82.88 82 GLN A O 1
ATOM 652 N N . ASN A 1 83 ? -9.436 -7.508 -4.705 1.00 88.25 83 ASN A N 1
ATOM 653 C CA . ASN A 1 83 ? -9.198 -6.321 -5.553 1.00 88.25 83 ASN A CA 1
ATOM 654 C C . ASN A 1 83 ? -7.866 -5.610 -5.231 1.00 88.25 83 ASN A C 1
ATOM 656 O O . ASN A 1 83 ? -7.780 -4.383 -5.223 1.00 88.25 83 ASN A O 1
ATOM 660 N N . VAL A 1 84 ? -6.826 -6.389 -4.934 1.00 92.06 84 VAL A N 1
ATOM 661 C CA . VAL A 1 84 ? -5.453 -5.906 -4.773 1.00 92.06 84 VAL A CA 1
ATOM 662 C C . VAL A 1 84 ? -4.620 -6.495 -5.896 1.00 92.06 84 VAL A C 1
ATOM 664 O O . VAL A 1 84 ? -4.692 -7.695 -6.166 1.00 92.06 84 VAL A O 1
ATOM 667 N N . MET A 1 85 ? -3.818 -5.655 -6.537 1.00 93.00 85 MET A N 1
ATOM 668 C CA . MET A 1 85 ? -2.938 -6.045 -7.621 1.00 93.00 85 MET A CA 1
ATOM 669 C C . MET A 1 85 ? -1.517 -5.574 -7.345 1.00 93.00 85 MET A C 1
ATOM 671 O O . MET A 1 85 ? -1.286 -4.423 -6.986 1.00 93.00 85 MET A O 1
ATOM 675 N N . VAL A 1 86 ? -0.554 -6.468 -7.539 1.00 97.00 86 VAL A N 1
ATOM 676 C CA . VAL A 1 86 ? 0.861 -6.103 -7.598 1.00 97.00 86 VAL A CA 1
ATOM 677 C C . VAL A 1 86 ? 1.259 -6.082 -9.066 1.00 97.00 86 VAL A C 1
ATOM 679 O O . VAL A 1 86 ? 0.925 -7.004 -9.810 1.00 97.00 86 VAL A O 1
ATOM 682 N N . VAL A 1 87 ? 1.957 -5.032 -9.487 1.00 97.31 87 VAL A N 1
ATOM 683 C CA . VAL A 1 87 ? 2.512 -4.918 -10.836 1.00 97.31 87 VAL A CA 1
ATOM 684 C C . VAL A 1 87 ? 3.988 -4.572 -10.711 1.00 97.31 87 VAL A C 1
ATOM 686 O O . VAL A 1 87 ? 4.357 -3.499 -10.235 1.00 97.31 87 VAL A O 1
ATOM 689 N N . GLY A 1 88 ? 4.845 -5.493 -11.142 1.00 98.06 88 GLY A N 1
ATOM 690 C CA . GLY A 1 88 ? 6.276 -5.244 -11.228 1.00 98.06 88 GLY A CA 1
ATOM 691 C C . GLY A 1 88 ? 6.580 -4.326 -12.406 1.00 98.06 88 GLY A C 1
ATOM 692 O O . GLY A 1 88 ? 6.189 -4.625 -13.532 1.00 98.06 88 GLY A O 1
ATOM 693 N N . ILE A 1 89 ? 7.307 -3.239 -12.175 1.00 98.62 89 ILE A N 1
ATOM 694 C CA . ILE A 1 89 ? 7.827 -2.371 -13.230 1.00 98.62 89 ILE A CA 1
ATOM 695 C C . ILE A 1 89 ? 9.323 -2.633 -13.349 1.00 98.62 89 ILE A C 1
ATOM 697 O O . ILE A 1 89 ? 10.124 -2.176 -12.534 1.00 98.62 89 ILE A O 1
ATOM 701 N N . SER A 1 90 ? 9.698 -3.400 -14.368 1.00 98.50 90 SER A N 1
ATOM 702 C CA . SER A 1 90 ? 11.096 -3.675 -14.667 1.00 98.50 90 SER A CA 1
ATOM 703 C C . SER A 1 90 ? 11.684 -2.538 -15.492 1.00 98.50 90 SER A C 1
ATOM 705 O O . SER A 1 90 ? 11.220 -2.268 -16.604 1.00 98.50 90 SER A O 1
ATOM 707 N N . VAL A 1 91 ? 12.711 -1.888 -14.950 1.00 98.44 91 VAL A N 1
ATOM 708 C CA . VAL A 1 91 ? 13.310 -0.687 -15.534 1.00 98.44 91 VAL A CA 1
ATOM 709 C C . VAL A 1 91 ? 14.589 -1.034 -16.289 1.00 98.44 91 VAL A C 1
ATOM 711 O O . VAL A 1 91 ? 15.542 -1.567 -15.720 1.00 98.44 91 VAL A O 1
ATOM 714 N N . ALA A 1 92 ? 14.616 -0.705 -17.582 1.00 97.06 92 ALA A N 1
ATOM 715 C CA . ALA A 1 92 ? 15.762 -0.875 -18.478 1.00 97.06 92 ALA A CA 1
ATOM 716 C C . ALA A 1 92 ? 16.347 -2.307 -18.552 1.00 97.06 92 ALA A C 1
ATOM 718 O O . ALA A 1 92 ? 17.497 -2.492 -18.958 1.00 97.06 92 ALA A O 1
ATOM 719 N N . ASP A 1 93 ? 15.564 -3.338 -18.217 1.00 97.38 93 ASP A N 1
ATOM 720 C CA . ASP A 1 93 ? 15.970 -4.736 -18.374 1.00 97.38 93 ASP A CA 1
ATOM 721 C C . ASP A 1 93 ? 15.540 -5.337 -19.727 1.00 97.38 93 ASP A C 1
ATOM 723 O O . ASP A 1 93 ? 14.470 -5.078 -20.306 1.00 97.38 93 ASP A O 1
ATOM 727 N N . SER A 1 94 ? 16.378 -6.252 -20.213 1.00 97.56 94 SER A N 1
ATOM 728 C CA . SER A 1 94 ? 16.018 -7.190 -21.274 1.00 97.56 94 SER A CA 1
ATOM 729 C C . SER A 1 94 ? 15.052 -8.269 -20.767 1.00 97.56 94 SER A C 1
ATOM 731 O O . SER A 1 94 ? 15.035 -8.625 -19.592 1.00 97.56 94 SER A O 1
ATOM 733 N N . ILE A 1 95 ? 14.296 -8.888 -21.678 1.00 96.81 95 ILE A N 1
ATOM 734 C CA . ILE A 1 95 ? 13.407 -10.017 -21.340 1.00 96.81 95 ILE A CA 1
ATOM 735 C C . ILE A 1 95 ? 14.180 -11.162 -20.663 1.00 96.81 95 ILE A C 1
ATOM 737 O O . ILE A 1 95 ? 13.659 -11.815 -19.763 1.00 96.81 95 ILE A O 1
ATOM 741 N N . PHE A 1 96 ? 15.428 -11.406 -21.072 1.00 97.69 96 PHE A N 1
ATOM 742 C CA . PHE A 1 96 ? 16.276 -12.430 -20.460 1.00 97.69 96 PHE A CA 1
ATOM 743 C C . PHE A 1 96 ? 16.596 -12.116 -18.991 1.00 97.69 96 PHE A C 1
ATOM 745 O O . PHE A 1 96 ? 16.503 -12.994 -18.140 1.00 97.69 96 PHE A O 1
ATOM 752 N N . GLN A 1 97 ? 16.923 -10.860 -18.688 1.00 98.25 97 GLN A N 1
ATOM 753 C CA . GLN A 1 97 ? 17.163 -10.395 -17.322 1.00 98.25 97 GLN A CA 1
ATOM 754 C C . GLN A 1 97 ? 15.918 -10.518 -16.441 1.00 98.25 97 GLN A C 1
ATOM 756 O O . GLN A 1 97 ? 16.019 -11.006 -15.318 1.00 98.25 97 GLN A O 1
ATOM 761 N N . ILE A 1 98 ? 14.749 -10.154 -16.974 1.00 98.00 98 ILE A N 1
ATOM 762 C CA . ILE A 1 98 ? 13.471 -10.296 -16.265 1.00 98.00 98 ILE A CA 1
ATOM 763 C C . ILE A 1 98 ? 13.192 -11.766 -15.950 1.00 98.00 98 ILE A C 1
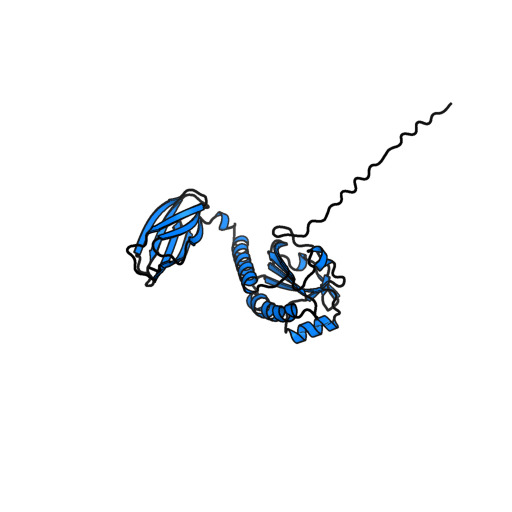ATOM 765 O O . ILE A 1 98 ? 12.863 -12.094 -14.817 1.00 98.00 98 ILE A O 1
ATOM 769 N N . ARG A 1 99 ? 13.381 -12.673 -16.918 1.00 97.38 99 ARG A N 1
ATOM 770 C CA . ARG A 1 99 ? 13.197 -14.117 -16.693 1.00 97.38 99 ARG A CA 1
ATOM 771 C C . ARG A 1 99 ? 14.110 -14.650 -15.595 1.00 97.38 99 ARG A C 1
ATOM 773 O O . ARG A 1 99 ? 13.626 -15.324 -14.700 1.00 97.38 99 ARG A O 1
ATOM 780 N N . ASN A 1 100 ? 15.390 -14.281 -15.608 1.00 97.81 100 ASN A N 1
ATOM 781 C CA . ASN A 1 100 ? 16.312 -14.685 -14.545 1.00 97.81 100 ASN A CA 1
ATOM 782 C C . ASN A 1 100 ? 15.891 -14.137 -13.174 1.00 97.81 100 ASN A C 1
ATOM 784 O O . ASN A 1 100 ? 16.053 -14.823 -12.170 1.00 97.81 100 ASN A O 1
ATOM 788 N N . PHE A 1 101 ? 15.365 -12.910 -13.123 1.00 98.12 101 PHE A N 1
ATOM 789 C CA . PHE A 1 101 ? 14.846 -12.332 -11.887 1.00 98.12 101 PHE A CA 1
ATOM 790 C C . PHE A 1 101 ? 13.634 -13.116 -11.369 1.00 98.12 101 PHE A C 1
ATOM 792 O O . PHE A 1 101 ? 13.581 -13.430 -10.182 1.00 98.12 101 PHE A O 1
ATOM 799 N N . VAL A 1 102 ? 12.707 -13.491 -12.254 1.00 97.56 102 VAL A N 1
ATOM 800 C CA . VAL A 1 102 ? 11.548 -14.334 -11.919 1.00 97.56 102 VAL A CA 1
ATOM 801 C C . VAL A 1 102 ? 11.994 -15.708 -11.422 1.00 97.56 102 VAL A C 1
ATOM 803 O O . VAL A 1 102 ? 11.557 -16.133 -10.358 1.00 97.56 102 VAL A O 1
ATOM 806 N N . ASP A 1 103 ? 12.914 -16.369 -12.126 1.00 97.56 103 ASP A N 1
ATOM 807 C CA . ASP A 1 103 ? 13.435 -17.685 -11.733 1.00 97.56 103 ASP A CA 1
ATOM 808 C C . ASP A 1 103 ? 14.146 -17.642 -10.369 1.00 97.56 103 ASP A C 1
ATOM 810 O O . ASP A 1 103 ? 14.085 -18.597 -9.596 1.00 97.56 103 ASP A O 1
ATOM 814 N N . LEU A 1 104 ? 14.823 -16.530 -10.067 1.00 97.12 104 LEU A N 1
ATOM 815 C CA . LEU A 1 104 ? 15.541 -16.325 -8.811 1.00 97.12 104 LEU A CA 1
ATOM 816 C C . LEU A 1 104 ? 14.605 -16.038 -7.632 1.00 97.12 104 LEU A C 1
ATOM 818 O O . LEU A 1 104 ? 14.839 -16.531 -6.530 1.00 97.12 104 LEU A O 1
ATOM 822 N N . THR A 1 105 ? 13.597 -15.194 -7.841 1.00 97.62 105 THR A N 1
ATOM 823 C CA . THR A 1 105 ? 12.752 -14.655 -6.762 1.00 97.62 105 THR A CA 1
ATOM 824 C C . THR A 1 105 ? 11.448 -15.427 -6.577 1.00 97.62 105 THR A C 1
ATOM 826 O O . THR A 1 105 ? 10.866 -15.383 -5.496 1.00 97.62 105 THR A O 1
ATOM 829 N N . GLY A 1 106 ? 11.001 -16.159 -7.599 1.00 95.75 106 GLY A N 1
ATOM 830 C CA . GLY A 1 106 ? 9.761 -16.931 -7.580 1.00 95.75 106 GLY A CA 1
ATOM 831 C C . GLY A 1 106 ? 8.490 -16.089 -7.699 1.00 95.75 106 GLY A C 1
ATOM 832 O O . GLY A 1 106 ? 7.415 -16.604 -7.403 1.00 95.75 106 GLY A O 1
ATOM 833 N N . ILE A 1 107 ? 8.594 -14.819 -8.108 1.00 96.12 107 ILE A N 1
ATOM 834 C CA . ILE A 1 107 ? 7.426 -13.943 -8.248 1.00 96.12 107 ILE A CA 1
ATOM 835 C C . ILE A 1 107 ? 6.475 -14.425 -9.343 1.00 96.12 107 ILE A C 1
ATOM 837 O O . ILE A 1 107 ? 6.893 -14.934 -10.385 1.00 96.12 107 ILE A O 1
ATOM 841 N N . THR A 1 108 ? 5.181 -14.228 -9.112 1.00 94.69 108 THR A N 1
ATOM 842 C CA . THR A 1 108 ? 4.115 -14.643 -10.031 1.00 94.69 108 THR A CA 1
ATOM 843 C C . THR A 1 108 ? 3.185 -13.504 -10.436 1.00 94.69 108 THR A C 1
ATOM 845 O O . THR A 1 108 ? 2.371 -13.680 -11.346 1.00 94.69 108 THR A O 1
ATOM 848 N N . TYR A 1 109 ? 3.306 -12.333 -9.806 1.00 95.38 109 TYR A N 1
ATOM 849 C CA . TYR A 1 109 ? 2.594 -11.130 -10.223 1.00 95.38 109 TYR A CA 1
ATOM 850 C C . TYR A 1 109 ? 3.069 -10.628 -11.601 1.00 95.38 109 TYR A C 1
ATOM 852 O O . TYR A 1 109 ? 4.214 -10.867 -11.999 1.00 95.38 109 TYR A O 1
ATOM 860 N N . PRO A 1 110 ? 2.201 -9.943 -12.370 1.00 95.19 110 PRO A N 1
ATOM 861 C CA . PRO A 1 110 ? 2.542 -9.461 -13.705 1.00 95.19 110 PRO A CA 1
ATOM 862 C C . PRO A 1 110 ? 3.680 -8.435 -13.686 1.00 95.19 110 PRO A C 1
ATOM 864 O O . PRO A 1 110 ? 3.794 -7.621 -12.769 1.00 95.19 110 PRO A O 1
ATOM 867 N N . ILE A 1 111 ? 4.494 -8.452 -14.745 1.00 98.00 111 ILE A N 1
ATOM 868 C CA . ILE A 1 111 ? 5.627 -7.539 -14.932 1.00 98.00 111 ILE A CA 1
ATOM 869 C C . ILE A 1 111 ? 5.443 -6.758 -16.232 1.00 98.00 111 ILE A C 1
ATOM 871 O O . ILE A 1 111 ? 5.360 -7.352 -17.312 1.00 98.00 111 ILE A O 1
ATOM 875 N N . LEU A 1 112 ? 5.447 -5.433 -16.119 1.00 98.12 112 LEU A N 1
ATOM 876 C CA . LEU A 1 112 ? 5.531 -4.491 -17.229 1.00 98.12 112 LEU A CA 1
ATOM 877 C C . LEU A 1 112 ? 6.960 -3.966 -17.370 1.00 98.12 112 LEU A C 1
ATOM 879 O O . LEU A 1 112 ? 7.763 -4.001 -16.435 1.00 98.12 112 LEU A O 1
ATOM 883 N N . ARG A 1 113 ? 7.292 -3.502 -18.572 1.00 98.38 113 ARG A N 1
ATOM 884 C CA . ARG A 1 113 ? 8.645 -3.094 -18.943 1.00 98.38 113 ARG A CA 1
ATOM 885 C C . ARG A 1 113 ? 8.702 -1.603 -19.207 1.00 98.38 113 ARG A C 1
ATOM 887 O O . ARG A 1 113 ? 8.246 -1.140 -20.250 1.00 98.38 113 ARG A O 1
ATOM 894 N N . ASP A 1 114 ? 9.355 -0.887 -18.307 1.00 98.25 114 ASP A N 1
ATOM 895 C CA . ASP A 1 114 ? 9.782 0.488 -18.523 1.00 98.25 114 ASP A CA 1
ATOM 896 C C . ASP A 1 114 ? 11.124 0.475 -19.269 1.00 98.25 114 ASP A C 1
ATOM 898 O O . ASP A 1 114 ? 12.208 0.430 -18.685 1.00 98.25 114 ASP A O 1
ATOM 902 N N . VAL A 1 115 ? 11.041 0.372 -20.599 1.00 96.12 115 VAL A N 1
ATOM 903 C CA . VAL A 1 115 ? 12.190 0.058 -21.465 1.00 96.12 115 VAL A CA 1
ATOM 904 C C . VAL A 1 115 ? 13.261 1.147 -21.430 1.00 96.12 115 VAL A C 1
ATOM 906 O O . VAL A 1 115 ? 14.446 0.825 -21.509 1.00 96.12 115 VAL A O 1
ATOM 909 N N . ASP A 1 116 ? 12.854 2.411 -21.341 1.00 95.12 116 ASP A N 1
ATOM 910 C CA . ASP A 1 116 ? 13.745 3.572 -21.339 1.00 95.12 116 ASP A CA 1
ATOM 911 C C . ASP A 1 116 ? 13.887 4.236 -19.961 1.00 95.12 116 ASP A C 1
ATOM 913 O O . ASP A 1 116 ? 14.718 5.132 -19.811 1.00 95.12 116 ASP A O 1
ATOM 917 N N . GLY A 1 117 ? 13.145 3.770 -18.951 1.00 96.50 117 GLY A N 1
ATOM 918 C CA . GLY A 1 117 ? 13.175 4.324 -17.599 1.00 96.50 117 GLY A CA 1
ATOM 919 C C . GLY A 1 117 ? 12.369 5.610 -17.449 1.00 96.50 117 GLY A C 1
ATOM 920 O O . GLY A 1 117 ? 12.481 6.277 -16.418 1.00 96.50 117 GLY A O 1
ATOM 921 N N . SER A 1 118 ? 11.601 5.991 -18.475 1.00 95.88 118 SER A N 1
ATOM 922 C CA . SER A 1 118 ? 10.825 7.227 -18.464 1.00 95.88 118 SER A CA 1
ATOM 923 C C . SER A 1 118 ? 9.785 7.204 -17.351 1.00 95.88 118 SER A C 1
ATOM 925 O O . SER A 1 118 ? 9.761 8.134 -16.548 1.00 95.88 118 SER A O 1
ATOM 927 N N . PHE A 1 119 ? 9.024 6.118 -17.216 1.00 96.56 119 PHE A N 1
ATOM 928 C CA . PHE A 1 119 ? 7.971 6.007 -16.205 1.00 96.56 119 PHE A CA 1
ATOM 929 C C . PHE A 1 119 ? 8.531 6.053 -14.777 1.00 96.56 119 PHE A C 1
ATOM 931 O O . PHE A 1 119 ? 8.014 6.778 -13.930 1.00 96.56 119 PHE A O 1
ATOM 938 N N . PHE A 1 120 ? 9.642 5.361 -14.516 1.00 97.00 120 PHE A N 1
ATOM 939 C CA . PHE A 1 120 ? 10.380 5.451 -13.255 1.00 97.00 120 PHE A CA 1
ATOM 940 C C . PHE A 1 120 ? 10.838 6.888 -12.958 1.00 97.00 120 PHE A C 1
ATOM 942 O O . PHE A 1 120 ? 10.663 7.388 -11.846 1.00 97.00 120 PHE A O 1
ATOM 949 N N . SER A 1 121 ? 11.384 7.581 -13.962 1.00 95.06 121 SER A N 1
ATOM 950 C CA . SER A 1 121 ? 11.880 8.952 -13.807 1.00 95.06 121 SER A CA 1
ATOM 951 C C . SER A 1 121 ? 10.775 10.006 -13.656 1.00 95.06 121 SER A C 1
ATOM 953 O O . SER A 1 121 ? 11.007 11.037 -13.025 1.00 95.06 121 SER A O 1
ATOM 955 N N . GLU A 1 122 ? 9.575 9.760 -14.192 1.00 94.31 122 GLU A N 1
ATOM 956 C CA . GLU A 1 122 ? 8.415 10.652 -14.063 1.00 94.31 122 GLU A CA 1
ATOM 957 C C . GLU A 1 122 ? 7.822 10.662 -12.647 1.00 94.31 122 GLU A C 1
ATOM 959 O O . GLU A 1 122 ? 7.172 11.636 -12.277 1.00 94.31 122 GLU A O 1
ATOM 964 N N . TYR A 1 123 ? 8.080 9.623 -11.847 1.00 92.19 123 TYR A N 1
ATOM 965 C CA . TYR A 1 123 ? 7.842 9.629 -10.399 1.00 92.19 123 TYR A CA 1
ATOM 966 C C . TYR A 1 123 ? 8.984 10.276 -9.598 1.00 92.19 123 TYR A C 1
ATOM 968 O O . TYR A 1 123 ? 8.888 10.431 -8.381 1.00 92.19 123 TYR A O 1
ATOM 976 N N . GLY A 1 124 ? 10.077 10.656 -10.264 1.00 91.88 124 GLY A N 1
ATOM 977 C CA . GLY A 1 124 ? 11.219 11.325 -9.645 1.00 91.88 124 GLY A CA 1
ATOM 978 C C . GLY A 1 124 ? 12.188 10.375 -8.952 1.00 91.88 124 GLY A C 1
ATOM 979 O O . GLY A 1 124 ? 13.082 10.840 -8.244 1.00 91.88 124 GLY A O 1
ATOM 980 N N . PHE A 1 125 ? 12.029 9.068 -9.156 1.00 93.75 125 PHE A N 1
ATOM 981 C CA . PHE A 1 125 ? 12.900 8.063 -8.573 1.00 93.75 125 PHE A CA 1
ATOM 982 C C . PHE A 1 125 ? 14.277 8.054 -9.237 1.00 93.75 125 PHE A C 1
ATOM 984 O O . PHE A 1 125 ? 14.436 8.296 -10.438 1.00 93.75 125 PHE A O 1
ATOM 991 N N . VAL A 1 126 ? 15.292 7.749 -8.436 1.00 92.56 126 VAL A N 1
ATOM 992 C CA . VAL A 1 126 ? 16.689 7.594 -8.861 1.00 92.56 126 VAL A CA 1
ATOM 993 C C . VAL A 1 126 ? 17.366 6.379 -8.213 1.00 92.56 126 VAL A C 1
ATOM 995 O O . VAL A 1 126 ? 18.438 5.969 -8.664 1.00 92.56 126 VAL A O 1
ATOM 998 N N . PHE A 1 127 ? 16.743 5.771 -7.200 1.00 91.06 127 PHE A N 1
ATOM 999 C CA . PHE A 1 127 ? 17.199 4.572 -6.505 1.00 91.06 127 PHE A CA 1
ATOM 1000 C C . PHE A 1 127 ? 16.163 3.444 -6.556 1.00 91.06 127 PHE A C 1
ATOM 1002 O O . PHE A 1 127 ? 14.960 3.662 -6.659 1.00 91.06 127 PHE A O 1
ATOM 1009 N N . PHE A 1 128 ? 16.667 2.212 -6.463 1.00 93.81 128 PHE A N 1
ATOM 1010 C CA . PHE A 1 128 ? 15.858 1.002 -6.363 1.00 93.81 128 PHE A CA 1
ATOM 1011 C C . PHE A 1 128 ? 16.021 0.331 -4.987 1.00 93.81 128 PHE A C 1
ATOM 1013 O O . PHE A 1 128 ? 17.121 0.378 -4.421 1.00 93.81 128 PHE A O 1
ATOM 1020 N N . PRO A 1 129 ? 14.995 -0.394 -4.504 1.00 95.50 129 PRO A N 1
ATOM 1021 C CA . PRO A 1 129 ? 13.647 -0.461 -5.072 1.00 95.50 129 PRO A CA 1
ATOM 1022 C C . PRO A 1 129 ? 12.889 0.851 -4.875 1.00 95.50 129 PRO A C 1
ATOM 1024 O O . PRO A 1 129 ? 13.258 1.657 -4.025 1.00 95.50 129 PRO A O 1
ATOM 1027 N N . ALA A 1 130 ? 11.829 1.049 -5.648 1.00 95.50 130 ALA A N 1
ATOM 1028 C CA . ALA A 1 130 ? 10.874 2.125 -5.420 1.00 95.50 130 ALA A CA 1
ATOM 1029 C C . ALA A 1 130 ? 9.457 1.575 -5.525 1.00 95.50 130 ALA A C 1
ATOM 1031 O O . ALA A 1 130 ? 9.205 0.618 -6.261 1.00 95.50 130 ALA A O 1
ATOM 1032 N N . ASN A 1 131 ? 8.536 2.158 -4.768 1.00 95.75 131 ASN A N 1
ATOM 1033 C CA . ASN A 1 131 ? 7.183 1.646 -4.652 1.00 95.75 131 ASN A CA 1
ATOM 1034 C C . ASN A 1 131 ? 6.164 2.781 -4.689 1.00 95.75 131 ASN A C 1
ATOM 1036 O O . ASN A 1 131 ? 6.329 3.813 -4.033 1.00 95.75 131 ASN A O 1
ATOM 1040 N N . VAL A 1 132 ? 5.082 2.554 -5.431 1.00 96.06 132 VAL A N 1
ATOM 1041 C CA . VAL A 1 132 ? 3.912 3.436 -5.461 1.00 96.06 132 VAL A CA 1
ATOM 1042 C C . VAL A 1 132 ? 2.682 2.610 -5.117 1.00 96.06 132 VAL A C 1
ATOM 1044 O O . VAL A 1 132 ? 2.393 1.624 -5.795 1.00 96.06 132 VAL A O 1
ATOM 1047 N N . LEU A 1 133 ? 1.952 3.016 -4.078 1.00 96.12 133 LEU A N 1
ATOM 1048 C CA . LEU A 1 133 ? 0.654 2.435 -3.740 1.00 96.12 133 LEU A CA 1
ATOM 1049 C C . LEU A 1 133 ? -0.448 3.360 -4.242 1.00 96.12 133 LEU A C 1
ATOM 1051 O O . LEU A 1 133 ? -0.469 4.545 -3.908 1.00 96.12 133 LEU A O 1
ATOM 1055 N N . VAL A 1 134 ? -1.370 2.806 -5.017 1.00 93.62 134 VAL A N 1
ATOM 1056 C CA . VAL A 1 134 ? -2.491 3.519 -5.626 1.00 93.62 134 VAL A CA 1
ATOM 1057 C C . VAL A 1 134 ? -3.792 2.893 -5.138 1.00 93.62 134 VAL A C 1
ATOM 1059 O O . VAL A 1 134 ? -3.934 1.672 -5.142 1.00 93.62 134 VAL A O 1
ATOM 1062 N N . ASN A 1 135 ? -4.747 3.707 -4.694 1.00 92.50 135 ASN A N 1
ATOM 1063 C CA . ASN A 1 135 ? -6.058 3.215 -4.278 1.00 92.50 135 ASN A CA 1
ATOM 1064 C C . ASN A 1 135 ? -6.957 2.863 -5.481 1.00 92.50 135 ASN A C 1
ATOM 1066 O O . ASN A 1 135 ? -6.644 3.158 -6.634 1.0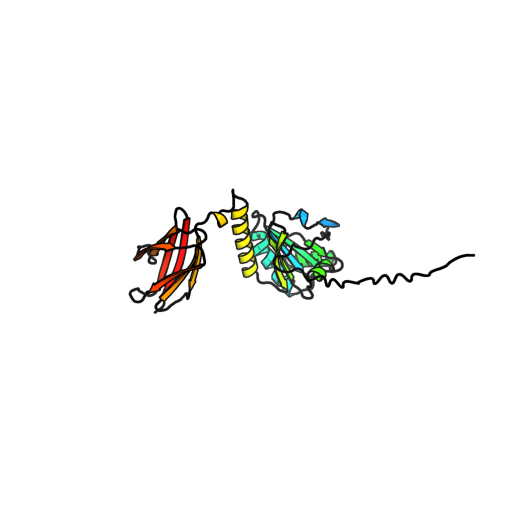0 92.50 135 ASN A O 1
ATOM 1070 N N . ALA A 1 136 ? -8.128 2.285 -5.206 1.00 89.38 136 ALA A N 1
ATOM 1071 C CA . ALA A 1 136 ? -9.085 1.866 -6.236 1.00 89.38 136 ALA A CA 1
ATOM 1072 C C . ALA A 1 136 ? -9.649 3.012 -7.105 1.00 89.38 136 ALA A C 1
ATOM 1074 O O . ALA A 1 136 ? -10.276 2.747 -8.131 1.00 89.38 136 ALA A O 1
ATOM 1075 N N . GLN A 1 137 ? -9.458 4.273 -6.702 1.00 87.06 137 GLN A N 1
ATOM 1076 C CA . GLN A 1 137 ? -9.854 5.470 -7.448 1.00 87.06 137 GLN A CA 1
ATOM 1077 C C . GLN A 1 137 ? -8.714 6.031 -8.315 1.00 87.06 137 GLN A C 1
ATOM 1079 O O . GLN A 1 137 ? -8.920 7.027 -9.007 1.00 87.06 137 GLN A O 1
ATOM 1084 N N . GLY A 1 138 ? -7.529 5.414 -8.295 1.00 87.75 138 GLY A N 1
ATOM 1085 C CA . GLY A 1 138 ? -6.364 5.893 -9.035 1.00 87.75 138 GLY A CA 1
ATOM 1086 C C . GLY A 1 138 ? -5.588 7.004 -8.321 1.00 87.75 138 GLY A C 1
ATOM 1087 O O . GLY A 1 138 ? -4.809 7.701 -8.968 1.00 87.75 138 GLY A O 1
ATOM 1088 N N . THR A 1 139 ? -5.787 7.206 -7.015 1.00 90.00 139 THR A N 1
ATOM 1089 C CA . THR A 1 139 ? -5.037 8.191 -6.213 1.00 90.00 139 THR A CA 1
ATOM 1090 C C . THR A 1 139 ? -3.828 7.543 -5.543 1.00 90.00 139 THR A C 1
ATOM 1092 O O . THR A 1 139 ? -3.924 6.428 -5.033 1.00 90.00 139 THR A O 1
ATOM 1095 N N . ILE A 1 140 ? -2.699 8.250 -5.520 1.00 90.44 140 ILE A N 1
ATOM 1096 C CA . ILE A 1 140 ? -1.468 7.832 -4.845 1.00 90.44 140 ILE A CA 1
ATOM 1097 C C . ILE A 1 140 ? -1.654 7.942 -3.330 1.00 90.44 140 ILE A C 1
ATOM 1099 O O . ILE A 1 140 ? -1.915 9.018 -2.799 1.00 90.44 140 ILE A O 1
ATOM 1103 N N . GLU A 1 141 ? -1.456 6.833 -2.633 1.00 87.06 141 GLU A N 1
ATOM 1104 C CA . GLU A 1 141 ? -1.496 6.732 -1.168 1.00 87.06 141 GLU A CA 1
ATOM 1105 C C . GLU A 1 141 ? -0.090 6.631 -0.573 1.00 87.06 141 GLU A C 1
ATOM 1107 O O . GLU A 1 141 ? 0.142 6.982 0.583 1.00 87.06 141 GLU A O 1
ATOM 1112 N N . PHE A 1 142 ? 0.866 6.165 -1.376 1.00 88.44 142 PHE A N 1
ATOM 1113 C CA . PHE A 1 142 ? 2.264 6.027 -0.998 1.00 88.44 142 PHE A CA 1
ATOM 1114 C C . PHE A 1 142 ? 3.165 6.203 -2.217 1.00 88.44 142 PHE A C 1
ATOM 1116 O O . PHE A 1 142 ? 2.847 5.695 -3.292 1.00 88.44 142 PHE A O 1
ATOM 1123 N N . VAL A 1 143 ? 4.300 6.870 -2.031 1.00 88.69 143 VAL A N 1
ATOM 1124 C CA . VAL A 1 143 ? 5.362 7.016 -3.031 1.00 88.69 143 VAL A CA 1
ATOM 1125 C C . VAL A 1 143 ? 6.696 7.147 -2.295 1.00 88.69 143 VAL A C 1
ATOM 1127 O O . VAL A 1 143 ? 6.931 8.145 -1.616 1.00 88.69 143 VAL A O 1
ATOM 1130 N N . GLU A 1 144 ? 7.556 6.130 -2.371 1.00 82.25 144 GLU A N 1
ATOM 1131 C CA . GLU A 1 144 ? 8.865 6.154 -1.700 1.00 82.25 144 GLU A CA 1
ATOM 1132 C C . GLU A 1 144 ? 9.877 5.220 -2.375 1.00 82.25 144 GLU A C 1
ATOM 1134 O O . GLU A 1 144 ? 9.522 4.212 -2.991 1.00 82.25 144 GLU A O 1
ATOM 1139 N N . GLU A 1 145 ? 11.157 5.546 -2.212 1.00 83.25 145 GLU A N 1
ATOM 1140 C CA . GLU A 1 145 ? 12.275 4.650 -2.494 1.00 83.25 145 GLU A CA 1
ATOM 1141 C C . GLU A 1 145 ? 12.560 3.778 -1.264 1.00 83.25 145 GLU A C 1
ATOM 1143 O O . GLU A 1 145 ? 12.728 4.272 -0.150 1.00 83.25 145 GLU A O 1
ATOM 1148 N N . GLY A 1 146 ? 12.653 2.469 -1.463 1.00 78.69 146 GLY A N 1
ATOM 1149 C CA . GLY A 1 146 ? 12.808 1.478 -0.407 1.00 78.69 146 GLY A CA 1
ATOM 1150 C C . GLY A 1 146 ? 11.582 0.587 -0.250 1.00 78.69 146 GLY A C 1
ATOM 1151 O O . GLY A 1 146 ? 10.615 0.665 -1.008 1.00 78.69 146 GLY A O 1
ATOM 1152 N N . PHE A 1 147 ? 11.653 -0.301 0.739 1.00 81.69 147 PHE A N 1
ATOM 1153 C CA . PHE A 1 147 ? 10.616 -1.291 0.989 1.00 81.69 147 PHE A CA 1
ATOM 1154 C C . PHE A 1 147 ? 10.387 -1.500 2.483 1.00 81.69 147 PHE A C 1
ATOM 1156 O O . PHE A 1 147 ? 11.328 -1.651 3.265 1.00 81.69 147 PHE A O 1
ATOM 1163 N N . ASN A 1 148 ? 9.116 -1.516 2.879 1.00 85.25 148 ASN A N 1
ATOM 1164 C CA . ASN A 1 148 ? 8.683 -1.806 4.239 1.00 85.25 148 ASN A CA 1
ATOM 1165 C C . ASN A 1 148 ? 7.388 -2.617 4.165 1.00 85.25 148 ASN A C 1
ATOM 1167 O O . ASN A 1 148 ? 6.288 -2.070 4.140 1.00 85.25 148 ASN A O 1
ATOM 1171 N N . ILE A 1 149 ? 7.540 -3.938 4.089 1.00 89.19 149 ILE A N 1
ATOM 1172 C CA . ILE A 1 149 ? 6.428 -4.863 3.851 1.00 89.19 149 ILE A CA 1
ATOM 1173 C C . ILE A 1 149 ? 5.321 -4.725 4.910 1.00 89.19 149 ILE A C 1
ATOM 1175 O O . ILE A 1 149 ? 4.168 -4.553 4.511 1.00 89.19 149 ILE A O 1
ATOM 1179 N N . PRO A 1 150 ? 5.614 -4.671 6.230 1.00 86.25 150 PRO A N 1
ATOM 1180 C CA . PRO A 1 150 ? 4.573 -4.450 7.235 1.00 86.25 150 PRO A CA 1
ATOM 1181 C C . PRO A 1 150 ? 3.775 -3.159 7.029 1.00 86.25 150 PRO A C 1
ATOM 1183 O O . PRO A 1 150 ? 2.565 -3.145 7.251 1.00 86.25 150 PRO A O 1
ATOM 1186 N N . LEU A 1 151 ? 4.437 -2.080 6.595 1.00 82.69 151 LEU A N 1
ATOM 1187 C CA . LEU A 1 151 ? 3.760 -0.823 6.292 1.00 82.69 151 LEU A CA 1
ATOM 1188 C C . LEU A 1 151 ? 2.839 -0.974 5.076 1.00 82.69 151 LEU A C 1
ATOM 1190 O O . LEU A 1 151 ? 1.686 -0.560 5.147 1.00 82.69 151 LEU A O 1
ATOM 1194 N N . PHE A 1 152 ? 3.296 -1.607 3.992 1.00 89.19 152 PHE A N 1
ATOM 1195 C CA . PHE A 1 152 ? 2.464 -1.836 2.804 1.00 89.19 152 PHE A CA 1
ATOM 1196 C C . PHE A 1 152 ? 1.240 -2.691 3.109 1.00 89.19 152 PHE A C 1
ATOM 1198 O O . PHE A 1 152 ? 0.138 -2.319 2.716 1.00 89.19 152 PHE A O 1
ATOM 1205 N N . VAL A 1 153 ? 1.405 -3.779 3.864 1.00 89.56 153 VAL A N 1
ATOM 1206 C CA . VAL A 1 153 ? 0.287 -4.621 4.313 1.00 89.56 153 VAL A CA 1
ATOM 1207 C C . VAL A 1 153 ? -0.714 -3.789 5.118 1.00 89.56 153 VAL A C 1
ATOM 1209 O O . VAL A 1 153 ? -1.903 -3.798 4.810 1.00 89.56 153 VAL A O 1
ATOM 1212 N N . GLN A 1 154 ? -0.240 -2.988 6.078 1.00 87.38 154 GLN A N 1
ATOM 1213 C CA . GLN A 1 154 ? -1.102 -2.114 6.878 1.00 87.38 154 GLN A CA 1
ATOM 1214 C C . GLN A 1 154 ? -1.855 -1.082 6.023 1.00 87.38 154 GLN A C 1
ATOM 1216 O O . GLN A 1 154 ? -3.032 -0.807 6.269 1.00 87.38 154 GLN A O 1
ATOM 1221 N N . MET A 1 155 ? -1.189 -0.486 5.033 1.00 86.19 155 MET A N 1
ATOM 1222 C CA . MET A 1 155 ? -1.809 0.487 4.136 1.00 86.19 155 MET A CA 1
ATOM 1223 C C . MET A 1 155 ? -2.851 -0.174 3.235 1.00 86.19 155 MET A C 1
ATOM 1225 O O . MET A 1 155 ? -3.955 0.350 3.113 1.00 86.19 155 MET A O 1
ATOM 1229 N N . ILE A 1 156 ? -2.549 -1.342 2.666 1.00 91.12 156 ILE A N 1
ATOM 1230 C CA . ILE A 1 156 ? -3.491 -2.112 1.848 1.00 91.12 156 ILE A CA 1
ATOM 1231 C C . ILE A 1 156 ? -4.714 -2.514 2.675 1.00 91.12 156 ILE A C 1
ATOM 1233 O O . ILE A 1 156 ? -5.834 -2.266 2.239 1.00 91.12 156 ILE A O 1
ATOM 1237 N N . ASP A 1 157 ? -4.532 -3.028 3.893 1.00 89.50 157 ASP A N 1
ATOM 1238 C CA . ASP A 1 157 ? -5.637 -3.339 4.808 1.00 89.50 157 ASP A CA 1
ATOM 1239 C C . ASP A 1 157 ? -6.503 -2.106 5.108 1.00 89.50 157 ASP A C 1
ATOM 1241 O O . ASP A 1 157 ? -7.734 -2.183 5.148 1.00 89.50 157 ASP A O 1
ATOM 1245 N N . SER A 1 158 ? -5.878 -0.943 5.310 1.00 86.25 158 SER A N 1
ATOM 1246 C CA . SER A 1 158 ? -6.594 0.320 5.510 1.00 86.25 158 SER A CA 1
ATOM 1247 C C . SER A 1 158 ? -7.433 0.683 4.281 1.00 86.25 158 SER A C 1
ATOM 1249 O O . SER A 1 158 ? -8.628 0.955 4.402 1.00 86.25 158 SER A O 1
ATOM 1251 N N . LEU A 1 159 ? -6.850 0.609 3.083 1.00 87.19 159 LEU A N 1
ATOM 1252 C CA . LEU A 1 159 ? -7.534 0.913 1.825 1.00 87.19 159 LEU A CA 1
ATOM 1253 C C . LEU A 1 159 ? -8.648 -0.090 1.507 1.00 87.19 159 LEU A C 1
ATOM 1255 O O . LEU A 1 159 ? -9.710 0.306 1.024 1.00 87.19 159 LEU A O 1
ATOM 1259 N N . LEU A 1 160 ? -8.461 -1.372 1.817 1.00 85.44 160 LEU A N 1
ATOM 1260 C CA . LEU A 1 160 ? -9.499 -2.394 1.688 1.00 85.44 160 LEU A CA 1
ATOM 1261 C C . LEU A 1 160 ? -10.664 -2.138 2.637 1.00 85.44 160 LEU A C 1
ATOM 1263 O O . LEU A 1 160 ? -11.823 -2.243 2.243 1.00 85.44 160 LEU A O 1
ATOM 1267 N N . ASN A 1 161 ? -10.380 -1.721 3.868 1.00 83.75 161 ASN A N 1
ATOM 1268 C CA . ASN A 1 161 ? -11.430 -1.321 4.795 1.00 83.75 161 ASN A CA 1
ATOM 1269 C C . ASN A 1 161 ? -12.160 -0.062 4.309 1.00 83.75 161 ASN A C 1
ATOM 1271 O O . ASN A 1 161 ? -13.386 -0.018 4.362 1.00 83.75 161 ASN A O 1
ATOM 1275 N N . LEU A 1 162 ? -11.452 0.938 3.780 1.00 72.31 162 LEU A N 1
ATOM 1276 C CA . LEU A 1 162 ? -12.066 2.145 3.214 1.00 72.31 162 LEU A CA 1
ATOM 1277 C C . LEU A 1 162 ? -12.911 1.840 1.967 1.00 72.31 162 LEU A C 1
ATOM 1279 O O . LEU A 1 162 ? -13.997 2.400 1.815 1.00 72.31 162 LEU A O 1
ATOM 1283 N N . THR A 1 163 ? -12.462 0.924 1.107 1.00 59.56 163 THR A N 1
ATOM 1284 C CA . THR A 1 163 ? -13.202 0.498 -0.092 1.00 59.56 163 THR A CA 1
ATOM 1285 C C . THR A 1 163 ? -14.384 -0.411 0.233 1.00 59.56 163 THR A C 1
ATOM 1287 O O . THR A 1 163 ? -15.447 -0.255 -0.360 1.00 59.56 163 THR A O 1
ATOM 1290 N N . ALA A 1 164 ? -14.286 -1.278 1.243 1.00 56.28 164 ALA A N 1
ATOM 1291 C CA . ALA A 1 164 ? -15.441 -1.997 1.785 1.00 56.28 164 ALA A CA 1
ATOM 1292 C C . ALA A 1 164 ? -16.509 -1.027 2.329 1.00 56.28 164 ALA A C 1
ATOM 1294 O O . ALA A 1 164 ? -17.709 -1.302 2.249 1.00 56.28 164 ALA A O 1
ATOM 1295 N N . ILE A 1 165 ? -16.079 0.138 2.827 1.00 48.47 165 ILE A N 1
ATOM 1296 C CA . ILE A 1 165 ? -16.974 1.206 3.275 1.00 48.47 165 ILE A CA 1
ATOM 1297 C C . ILE A 1 165 ? -17.522 2.054 2.108 1.00 48.47 165 ILE A C 1
ATOM 1299 O O . ILE A 1 165 ? -18.584 2.652 2.260 1.00 48.47 165 ILE A O 1
ATOM 1303 N N . SER A 1 166 ? -16.857 2.105 0.946 1.00 45.34 166 SER A N 1
ATOM 1304 C CA . SER A 1 166 ? -17.336 2.843 -0.239 1.00 45.34 166 SER A CA 1
ATOM 1305 C C . SER A 1 166 ? -18.121 1.987 -1.248 1.00 45.34 166 SER A C 1
ATOM 1307 O O . SER A 1 166 ? -18.916 2.533 -2.011 1.00 45.34 166 SER A O 1
ATOM 1309 N N . GLY A 1 167 ? -17.947 0.660 -1.234 1.00 44.06 167 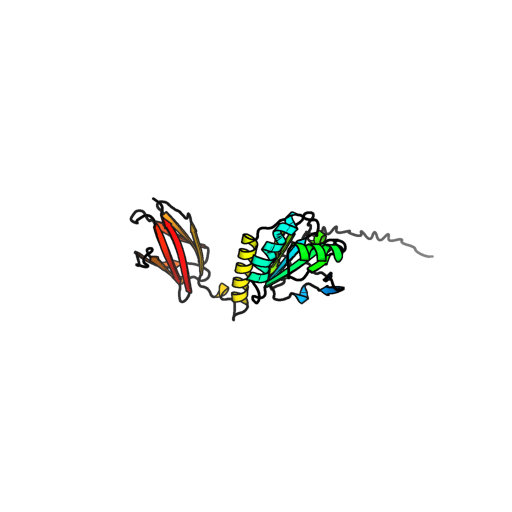GLY A N 1
ATOM 1310 C CA . GLY A 1 167 ? -18.610 -0.313 -2.116 1.00 44.06 167 GLY A CA 1
ATOM 1311 C C . GLY A 1 167 ? -19.878 -0.968 -1.548 1.00 44.06 167 GLY A C 1
ATOM 1312 O O . GLY A 1 167 ? -20.512 -1.767 -2.235 1.00 44.06 167 GLY A O 1
ATOM 1313 N N . SER A 1 168 ? -20.274 -0.631 -0.319 1.00 39.22 168 SER A N 1
ATOM 1314 C CA . SER A 1 168 ? -21.566 -1.001 0.266 1.00 39.22 168 SER A CA 1
ATOM 1315 C C . SER A 1 168 ? -22.361 0.279 0.543 1.00 39.22 168 SER A C 1
ATOM 1317 O O . SER A 1 168 ? -21.882 1.133 1.273 1.00 39.22 168 SER A O 1
ATOM 1319 N N . GLU A 1 169 ? -23.508 0.442 -0.133 1.00 43.41 169 GLU A N 1
ATOM 1320 C CA . GLU A 1 169 ? -24.563 1.456 0.094 1.00 43.41 169 GLU A CA 1
ATOM 1321 C C . GLU A 1 169 ? -24.181 2.683 0.958 1.00 43.41 169 GLU A C 1
ATOM 1323 O O . GLU A 1 169 ? -24.242 2.565 2.169 1.00 43.41 169 GLU A O 1
ATOM 1328 N N . GLU A 1 170 ? -23.898 3.858 0.361 1.00 38.31 170 GLU A N 1
ATOM 1329 C CA . GLU A 1 170 ? -23.633 5.155 1.047 1.00 38.31 170 GLU A CA 1
ATOM 1330 C C . GLU A 1 170 ? -22.597 5.111 2.205 1.00 38.31 170 GLU A C 1
ATOM 1332 O O . GLU A 1 170 ? -22.786 4.426 3.206 1.00 38.31 170 GLU A O 1
ATOM 1337 N N . PRO A 1 171 ? -21.513 5.914 2.196 1.00 39.72 171 PRO A N 1
ATOM 1338 C CA . PRO A 1 171 ? -20.400 5.676 3.107 1.00 39.72 171 PRO A CA 1
ATOM 1339 C C . PRO A 1 171 ? -20.840 5.743 4.574 1.00 39.72 171 PRO A C 1
ATOM 1341 O O . PRO A 1 171 ? -21.160 6.802 5.131 1.00 39.72 171 PRO A O 1
ATOM 1344 N N . LEU A 1 172 ? -20.762 4.589 5.244 1.00 42.41 172 LEU A N 1
ATOM 1345 C CA . LEU A 1 172 ? -20.948 4.479 6.683 1.00 42.41 172 LEU A CA 1
ATOM 1346 C C . LEU A 1 172 ? -19.941 5.352 7.447 1.00 42.41 172 LEU A C 1
ATOM 1348 O O . LEU A 1 172 ? -20.165 5.601 8.616 1.00 42.41 172 LEU A O 1
ATOM 1352 N N . ILE A 1 173 ? -18.885 5.898 6.837 1.00 39.97 173 ILE A N 1
ATOM 1353 C CA . ILE A 1 173 ? -17.991 6.880 7.487 1.00 39.97 173 ILE A CA 1
ATOM 1354 C C . ILE A 1 173 ? -18.697 8.230 7.728 1.00 39.97 173 ILE A C 1
ATOM 1356 O O . ILE A 1 173 ? -18.493 8.847 8.771 1.00 39.97 173 ILE A O 1
ATOM 1360 N N . THR A 1 174 ? -19.637 8.636 6.866 1.00 37.53 174 THR A N 1
ATOM 1361 C CA . THR A 1 174 ? -20.573 9.750 7.144 1.00 37.53 174 THR A CA 1
ATOM 1362 C C . THR A 1 174 ? -21.796 9.326 7.972 1.00 37.53 174 THR A C 1
ATOM 1364 O O . THR A 1 174 ? -22.559 10.170 8.454 1.00 37.53 174 THR A O 1
ATOM 1367 N N . SER A 1 175 ? -21.983 8.019 8.194 1.00 45.69 175 SER A N 1
ATOM 1368 C CA . SER A 1 175 ? -23.070 7.470 9.015 1.00 45.69 175 SER A CA 1
ATOM 1369 C C . SER A 1 175 ? -22.658 7.102 10.451 1.00 45.69 175 SER A C 1
ATOM 1371 O O . SER A 1 175 ? -23.482 7.242 11.359 1.00 45.69 175 SER A O 1
ATOM 1373 N N . ARG A 1 176 ? -21.396 6.713 10.685 1.00 60.22 176 ARG A N 1
ATOM 1374 C CA . ARG A 1 176 ? -20.828 6.323 11.982 1.00 60.22 176 ARG A CA 1
ATOM 1375 C C . ARG A 1 176 ? -20.894 7.507 12.926 1.00 60.22 176 ARG A C 1
ATOM 1377 O O . ARG A 1 176 ? -20.478 8.616 12.599 1.00 60.22 176 ARG A O 1
ATOM 1384 N N . THR A 1 177 ? -21.419 7.267 14.121 1.00 75.69 177 THR A N 1
ATOM 1385 C CA . THR A 1 177 ? -21.556 8.313 15.135 1.00 75.69 177 THR A CA 1
ATOM 1386 C C . THR A 1 177 ? -20.182 8.850 15.577 1.00 75.69 177 THR A C 1
ATOM 1388 O O . THR A 1 177 ? -20.063 10.034 15.898 1.00 75.69 177 THR A O 1
ATOM 1391 N N . PHE A 1 178 ? -19.140 8.008 15.561 1.00 89.25 178 PHE A N 1
ATOM 1392 C CA . PHE A 1 178 ? -17.764 8.339 15.949 1.00 89.25 178 PHE A CA 1
ATOM 1393 C C . PHE A 1 178 ? -16.744 7.319 15.415 1.00 89.25 178 PHE A C 1
ATOM 1395 O O . PHE A 1 178 ? -17.143 6.272 14.908 1.00 89.25 178 PHE A O 1
ATOM 1402 N N . GLU A 1 179 ? -15.460 7.622 15.607 1.00 86.88 179 GLU A N 1
ATOM 1403 C CA . GLU A 1 179 ? -14.297 6.771 15.323 1.00 86.88 179 GLU A CA 1
ATOM 1404 C C . GLU A 1 179 ? -13.346 6.748 16.531 1.00 86.88 179 GLU A C 1
ATOM 1406 O O . GLU A 1 179 ? -13.009 7.802 17.081 1.00 86.88 179 GLU A O 1
ATOM 1411 N N . LEU A 1 180 ? -12.927 5.563 16.977 1.00 88.38 180 LEU A N 1
ATOM 1412 C CA . LEU A 1 180 ? -11.989 5.392 18.084 1.00 88.38 180 LEU A CA 1
ATOM 1413 C C . LEU A 1 180 ? -10.536 5.503 17.599 1.00 88.38 180 LEU A C 1
ATOM 1415 O O . LEU A 1 180 ? -10.062 4.668 16.840 1.00 88.38 180 LEU A O 1
ATOM 1419 N N . LEU A 1 181 ? -9.799 6.484 18.121 1.00 84.12 181 LEU A N 1
ATOM 1420 C CA . LEU A 1 181 ? -8.373 6.682 17.815 1.00 84.12 181 LEU A CA 1
ATOM 1421 C C . LEU A 1 181 ? -7.465 5.893 18.768 1.00 84.12 181 LEU A C 1
ATOM 1423 O O . LEU A 1 181 ? -6.338 5.543 18.430 1.00 84.12 181 LEU A O 1
ATOM 1427 N N . GLY A 1 182 ? -7.974 5.582 19.963 1.00 84.38 182 GLY A N 1
ATOM 1428 C CA . GLY A 1 182 ? -7.339 4.675 20.912 1.00 84.38 182 GLY A CA 1
ATOM 1429 C C . GLY A 1 182 ? -6.820 5.346 22.189 1.00 84.38 182 GLY A C 1
ATOM 1430 O O . GLY A 1 182 ? -7.004 6.544 22.410 1.00 84.38 182 GLY A O 1
ATOM 1431 N N . PRO A 1 183 ? -6.243 4.547 23.100 1.00 89.94 183 PRO A N 1
ATOM 1432 C CA . PRO A 1 183 ? -5.719 5.023 24.373 1.00 89.94 183 PRO A CA 1
ATOM 1433 C C . PRO A 1 183 ? -4.320 5.638 24.241 1.00 89.94 183 PRO A C 1
ATOM 1435 O O . PRO A 1 183 ? -3.429 5.039 23.641 1.00 89.94 183 PRO A O 1
ATOM 1438 N N . TYR A 1 184 ? -4.093 6.771 24.904 1.00 85.31 184 TYR A N 1
ATOM 1439 C CA . TYR A 1 184 ? -2.776 7.387 25.050 1.00 85.31 184 TYR A CA 1
ATOM 1440 C C . TYR A 1 184 ? -2.593 8.027 26.444 1.00 85.31 184 TYR A C 1
ATOM 1442 O O . TYR A 1 184 ? -3.502 8.710 26.926 1.00 85.31 184 TYR A O 1
ATOM 1450 N N . PRO A 1 185 ? -1.428 7.870 27.098 1.00 90.75 185 PRO A N 1
ATOM 1451 C CA . PRO A 1 185 ? -0.360 6.929 26.756 1.00 90.75 185 PRO A CA 1
ATOM 1452 C C . PRO A 1 185 ? -0.792 5.475 27.012 1.00 90.75 185 PRO A C 1
ATOM 1454 O O . PRO A 1 185 ? -1.684 5.212 27.816 1.00 90.75 185 PRO A O 1
ATOM 1457 N N . ASN A 1 186 ? -0.177 4.522 26.316 1.00 83.06 186 ASN A N 1
ATOM 1458 C CA . ASN A 1 186 ? -0.412 3.096 26.532 1.00 83.06 186 ASN A CA 1
ATOM 1459 C C . ASN A 1 186 ? 0.859 2.292 26.182 1.00 83.06 186 ASN A C 1
ATOM 1461 O O . ASN A 1 186 ? 1.254 2.325 25.016 1.00 83.06 186 ASN A O 1
ATOM 1465 N N . PRO A 1 187 ? 1.492 1.559 27.122 1.00 92.94 187 PRO A N 1
ATOM 1466 C CA . PRO A 1 187 ? 1.125 1.390 28.537 1.00 92.94 187 PRO A CA 1
ATOM 1467 C C . PRO A 1 187 ? 1.195 2.683 29.372 1.00 92.94 187 PRO A C 1
ATOM 1469 O O . PRO A 1 187 ? 1.802 3.667 28.954 1.00 92.94 187 PRO A O 1
ATOM 1472 N N . PHE A 1 188 ? 0.575 2.687 30.556 1.00 93.06 188 PHE A N 1
ATOM 1473 C CA . PHE A 1 188 ? 0.544 3.840 31.473 1.00 93.06 188 PHE A CA 1
ATOM 1474 C C . PHE A 1 188 ? 0.534 3.415 32.950 1.00 93.06 188 PHE A C 1
ATOM 1476 O O . PHE A 1 188 ? 0.246 2.261 33.260 1.00 93.06 188 PHE A O 1
ATOM 1483 N N . ASN A 1 189 ? 0.822 4.348 33.867 1.00 89.56 189 ASN A N 1
ATOM 1484 C CA . ASN A 1 189 ? 1.002 4.065 35.300 1.00 89.56 189 ASN A CA 1
ATOM 1485 C C . ASN A 1 189 ? -0.208 4.404 36.193 1.00 89.56 189 ASN A C 1
ATOM 1487 O O . ASN A 1 189 ? -0.536 3.638 37.097 1.00 89.56 189 ASN A O 1
ATOM 1491 N N . SER A 1 190 ? -0.872 5.539 35.970 1.00 91.81 190 SER A N 1
ATOM 1492 C CA . SER A 1 190 ? -1.977 6.025 36.808 1.00 91.81 190 SER A CA 1
ATOM 1493 C C . SER A 1 190 ? -3.192 6.450 35.998 1.00 91.81 190 SER A C 1
ATOM 1495 O O . SER A 1 190 ? -4.310 6.128 36.396 1.00 91.81 190 SER A O 1
ATOM 1497 N N . SER A 1 191 ? -2.999 7.115 34.857 1.00 95.31 191 SER A N 1
ATOM 1498 C CA . SER A 1 191 ? -4.096 7.578 34.008 1.00 95.31 191 SER A CA 1
ATOM 1499 C C . SER A 1 191 ? -3.843 7.410 32.511 1.00 95.31 191 SER A C 1
ATOM 1501 O O . SER A 1 191 ? -2.705 7.385 32.043 1.00 95.31 191 SER A O 1
ATOM 1503 N N . VAL A 1 192 ? -4.941 7.282 31.764 1.00 95.94 192 VAL A N 1
ATOM 1504 C CA . VAL A 1 192 ? -4.967 7.136 30.302 1.00 95.94 192 VAL A CA 1
ATOM 1505 C C . VAL A 1 192 ? -6.092 7.978 29.713 1.00 95.94 192 VAL A C 1
ATOM 1507 O O . VAL A 1 192 ? -7.135 8.164 30.347 1.00 95.94 192 VAL A O 1
ATOM 1510 N N . ARG A 1 193 ? -5.900 8.489 28.495 1.00 96.31 193 ARG A N 1
ATOM 1511 C CA . ARG A 1 193 ? -6.934 9.191 27.728 1.00 96.31 193 ARG A CA 1
ATOM 1512 C C . ARG A 1 193 ? -7.366 8.334 26.553 1.00 96.31 193 ARG A C 1
ATOM 1514 O O . ARG A 1 193 ? -6.534 7.942 25.744 1.00 96.31 193 ARG A O 1
ATOM 1521 N N . ILE A 1 194 ? -8.658 8.053 26.452 1.00 95.25 194 ILE A N 1
ATOM 1522 C CA . ILE A 1 194 ? -9.244 7.388 25.287 1.00 95.25 194 ILE A CA 1
ATOM 1523 C C . ILE A 1 194 ? -9.629 8.464 24.283 1.00 95.25 194 ILE A C 1
ATOM 1525 O O . ILE A 1 194 ? -10.565 9.216 24.549 1.00 95.25 194 ILE A O 1
ATOM 1529 N N . GLN A 1 195 ? -8.909 8.551 23.168 1.00 93.25 195 GLN A N 1
ATOM 1530 C CA . GLN A 1 195 ? -9.133 9.541 22.118 1.00 93.25 195 GLN A CA 1
ATOM 1531 C C . GLN A 1 195 ? -10.089 8.992 21.057 1.00 93.25 195 GLN A C 1
ATOM 1533 O O . GLN A 1 195 ? -10.000 7.827 20.665 1.00 93.25 195 GLN A O 1
ATOM 1538 N N . PHE A 1 196 ? -11.024 9.823 20.605 1.00 93.12 196 PHE A N 1
ATOM 1539 C CA . PHE A 1 196 ? -11.993 9.473 19.568 1.00 93.12 196 PHE A CA 1
ATOM 1540 C C . PHE A 1 196 ? -12.486 10.723 18.835 1.00 93.12 196 PHE A C 1
ATOM 1542 O O . PHE A 1 196 ? -12.589 11.809 19.412 1.00 93.12 196 PHE A O 1
ATOM 1549 N N . GLN A 1 197 ? -12.813 10.571 17.558 1.00 92.38 197 GLN A N 1
ATOM 1550 C CA . GLN A 1 197 ? -13.385 11.615 16.719 1.00 92.38 197 GLN A CA 1
ATOM 1551 C C . GLN A 1 197 ? -14.909 11.455 16.678 1.00 92.38 197 GLN A C 1
ATOM 1553 O O . GLN A 1 197 ? -15.426 10.419 16.270 1.00 92.38 197 GLN A O 1
ATOM 1558 N N . VAL A 1 198 ? -15.654 12.476 17.107 1.00 90.81 198 VAL A N 1
ATOM 1559 C CA . VAL A 1 198 ? -17.124 12.473 17.060 1.00 90.81 198 VAL A CA 1
ATOM 1560 C C . VAL A 1 198 ? -17.592 13.078 15.744 1.00 90.81 198 VAL A C 1
ATOM 1562 O O . VAL A 1 198 ? -17.430 14.277 15.511 1.00 90.81 198 VAL A O 1
ATOM 1565 N N . ASN A 1 199 ? -18.237 12.265 14.914 1.00 85.25 199 ASN A N 1
ATOM 1566 C CA . ASN A 1 199 ? -18.770 12.703 13.624 1.00 85.25 199 ASN A CA 1
ATOM 1567 C C . ASN A 1 199 ? -20.204 13.229 13.765 1.00 85.25 199 ASN A C 1
ATOM 1569 O O . ASN A 1 199 ? -20.571 14.205 13.114 1.00 85.25 199 ASN A O 1
ATOM 1573 N N . LYS A 1 200 ? -21.002 12.644 14.673 1.00 84.62 200 LYS A N 1
ATOM 1574 C CA . LYS A 1 200 ? -22.369 13.090 14.983 1.00 84.62 200 LYS A CA 1
ATOM 1575 C C . LYS A 1 200 ? -22.532 13.331 16.488 1.00 84.62 200 LYS A C 1
ATOM 1577 O O . LYS A 1 200 ? -22.292 12.405 17.266 1.00 84.62 200 LYS A O 1
ATOM 1582 N N . PRO A 1 201 ? -22.955 14.538 16.919 1.00 90.19 201 PRO A N 1
ATOM 1583 C CA . PRO A 1 201 ? -23.247 14.800 18.321 1.00 90.19 201 PRO A CA 1
ATOM 1584 C C . PRO A 1 201 ? -24.276 13.811 18.867 1.00 90.19 201 PRO A C 1
ATOM 1586 O O . PRO A 1 201 ? -25.270 13.503 18.206 1.00 90.19 201 PRO A O 1
ATOM 1589 N N . GLY A 1 202 ? -24.063 13.313 20.078 1.00 92.81 202 GLY A N 1
ATOM 1590 C CA . GLY A 1 202 ? -24.925 12.272 20.618 1.00 92.81 202 GLY A CA 1
ATOM 1591 C C . GLY A 1 202 ? -24.547 11.839 22.019 1.00 92.81 202 GLY A C 1
ATOM 1592 O O . GLY A 1 202 ? -23.574 12.317 22.600 1.00 92.81 202 GLY A O 1
ATOM 1593 N N . GLN A 1 203 ? -25.341 10.919 22.564 1.00 96.19 203 GLN A N 1
ATOM 1594 C CA . GLN A 1 203 ? -25.057 10.289 23.846 1.00 96.19 203 GLN A CA 1
ATOM 1595 C C . GLN A 1 203 ? -24.212 9.033 23.637 1.00 96.19 203 GLN A C 1
ATOM 1597 O O . GLN A 1 203 ? -24.612 8.109 22.930 1.00 96.19 203 GLN A O 1
ATOM 1602 N N . PHE A 1 204 ? -23.078 8.995 24.318 1.00 96.44 204 PHE A N 1
ATOM 1603 C CA . PHE A 1 204 ? -22.111 7.917 24.280 1.00 96.44 204 PHE A CA 1
ATOM 1604 C C . PHE A 1 204 ? -22.162 7.145 25.589 1.00 96.44 204 PHE A C 1
ATOM 1606 O O . PHE A 1 204 ? -22.425 7.716 26.647 1.00 96.44 204 PHE A O 1
ATOM 1613 N N . THR A 1 205 ? -21.913 5.846 25.519 1.00 96.75 205 THR A N 1
ATOM 1614 C CA . THR A 1 205 ? -21.765 4.956 26.665 1.00 96.75 205 THR A CA 1
ATOM 1615 C C . THR A 1 205 ? -20.371 4.354 26.623 1.00 96.75 205 THR A C 1
ATOM 1617 O O . THR A 1 205 ? -20.069 3.557 25.738 1.00 96.75 205 THR A O 1
ATOM 1620 N N . PHE A 1 206 ? -19.535 4.726 27.582 1.00 97.56 206 PHE A N 1
ATOM 1621 C CA . PHE A 1 206 ? -18.248 4.092 27.821 1.00 97.56 206 PHE A CA 1
ATOM 1622 C C . PHE A 1 206 ? -18.438 2.954 28.824 1.00 97.56 206 PHE A C 1
ATOM 1624 O O . PHE A 1 206 ? -19.074 3.147 29.860 1.00 97.56 206 PHE A O 1
ATOM 1631 N N . THR A 1 207 ? -17.894 1.776 28.535 1.00 95.06 207 THR A N 1
ATOM 1632 C CA . THR A 1 207 ? -17.877 0.641 29.466 1.00 95.06 207 THR A CA 1
ATOM 1633 C C . THR A 1 207 ? -16.470 0.066 29.530 1.00 95.06 207 THR A C 1
ATOM 1635 O O . THR A 1 207 ? -15.853 -0.153 28.495 1.00 95.06 207 THR A O 1
ATOM 1638 N N . LEU A 1 208 ? -15.969 -0.174 30.735 1.00 96.06 208 LEU A N 1
ATOM 1639 C CA . LEU A 1 208 ? -14.676 -0.784 31.011 1.00 96.06 208 LEU A CA 1
ATOM 1640 C C . LEU A 1 208 ? -14.888 -2.194 31.555 1.00 96.06 208 LEU A C 1
ATOM 1642 O O . LEU A 1 208 ? -15.755 -2.400 32.406 1.00 96.06 208 LEU A O 1
ATOM 1646 N N . TYR A 1 209 ? -14.053 -3.121 31.116 1.00 92.25 209 TYR A N 1
ATOM 1647 C CA . TYR A 1 209 ? -14.036 -4.522 31.501 1.00 92.25 209 TYR A CA 1
ATOM 1648 C C . TYR A 1 209 ? -12.622 -4.929 31.926 1.00 92.25 209 TYR A C 1
ATOM 1650 O O . TYR A 1 209 ? -11.629 -4.410 31.406 1.00 92.25 209 TYR A O 1
ATOM 1658 N N . ASP A 1 210 ? -12.525 -5.868 32.861 1.00 88.50 210 ASP A N 1
ATOM 1659 C CA . ASP A 1 210 ? -11.265 -6.558 33.141 1.00 88.50 210 ASP A CA 1
ATOM 1660 C C . ASP A 1 210 ? -10.983 -7.660 32.098 1.00 88.50 210 ASP A C 1
ATOM 1662 O O . ASP A 1 210 ? -11.788 -7.911 31.197 1.00 88.50 210 ASP A O 1
ATOM 1666 N N . ILE A 1 211 ? -9.840 -8.346 32.218 1.00 83.69 211 ILE A N 1
ATOM 1667 C CA . ILE A 1 211 ? -9.453 -9.437 31.303 1.00 83.69 211 ILE A CA 1
ATOM 1668 C C . ILE A 1 211 ? -10.411 -10.634 31.299 1.00 83.69 211 ILE A C 1
ATOM 1670 O O . ILE A 1 211 ? -10.372 -11.435 30.370 1.00 83.69 211 ILE A O 1
ATOM 1674 N N . THR A 1 212 ? -11.239 -10.788 32.334 1.00 80.88 212 THR A N 1
ATOM 1675 C CA . THR A 1 212 ? -12.225 -11.874 32.421 1.00 80.88 212 THR A CA 1
ATOM 1676 C C . THR A 1 212 ? -13.529 -11.521 31.707 1.00 80.88 212 THR A C 1
ATOM 1678 O O . THR A 1 212 ? -14.408 -12.369 31.581 1.00 80.88 212 THR A O 1
ATOM 1681 N N . GLY A 1 213 ? -13.661 -10.276 31.232 1.00 76.31 213 GLY A N 1
ATOM 1682 C CA . GLY A 1 213 ? -14.890 -9.738 30.657 1.00 76.31 213 GLY A CA 1
ATOM 1683 C C . GLY A 1 213 ? -15.873 -9.214 31.705 1.00 76.31 213 GLY A C 1
ATOM 1684 O O . GLY A 1 213 ? -16.995 -8.844 31.355 1.00 76.31 213 GLY A O 1
ATOM 1685 N N . SER A 1 214 ? -15.480 -9.148 32.982 1.00 82.19 214 SER A N 1
ATOM 1686 C CA . SER A 1 214 ? -16.328 -8.584 34.032 1.00 82.19 214 SER A CA 1
ATOM 1687 C C . SER A 1 214 ? -16.364 -7.065 33.902 1.00 82.19 214 SER A C 1
ATOM 1689 O O . SER A 1 214 ? -15.328 -6.416 33.763 1.00 82.19 214 SER A O 1
ATOM 1691 N N . MET A 1 215 ? -17.563 -6.480 33.927 1.00 92.50 215 MET A N 1
ATOM 1692 C CA . MET A 1 215 ? -17.742 -5.031 33.819 1.00 92.50 215 MET A CA 1
ATOM 1693 C C . MET A 1 215 ? -17.261 -4.333 35.092 1.00 92.50 215 MET A C 1
ATOM 1695 O O . MET A 1 215 ? -17.749 -4.592 36.189 1.00 92.50 215 MET A O 1
ATOM 1699 N N . VAL A 1 216 ? -16.337 -3.399 34.909 1.00 92.19 216 VAL A N 1
ATOM 1700 C CA . VAL A 1 216 ? -15.648 -2.656 35.963 1.00 92.19 216 VAL A CA 1
ATOM 1701 C C . VAL A 1 216 ? -16.236 -1.258 36.140 1.00 92.19 216 VAL A C 1
ATOM 1703 O O . VAL A 1 216 ? -16.390 -0.773 37.259 1.00 92.19 216 VAL A O 1
ATOM 1706 N N . LYS A 1 217 ? -16.561 -0.587 35.031 1.00 92.50 217 LYS A N 1
ATOM 1707 C CA . LYS A 1 217 ? -17.060 0.792 35.039 1.00 92.50 217 LYS A CA 1
ATOM 1708 C C . LYS A 1 217 ? -17.978 1.032 33.847 1.00 92.50 217 LYS A C 1
ATOM 1710 O O . LYS A 1 217 ? -17.737 0.484 32.778 1.00 92.50 217 LYS A O 1
ATOM 1715 N N . LYS A 1 218 ? -19.007 1.865 34.011 1.00 94.44 218 LYS A N 1
ATOM 1716 C CA . LYS A 1 218 ? -19.882 2.301 32.917 1.00 94.44 218 LYS A CA 1
ATOM 1717 C C . LYS A 1 218 ? -20.301 3.751 33.111 1.00 94.44 218 LYS A C 1
ATOM 1719 O O . LYS A 1 218 ? -20.811 4.101 34.170 1.00 94.44 218 LYS A O 1
ATOM 1724 N N . GLU A 1 219 ? -20.120 4.574 32.088 1.00 94.31 219 GLU A N 1
ATOM 1725 C CA . GLU A 1 219 ? -20.447 6.001 32.104 1.00 94.31 219 GLU A CA 1
ATOM 1726 C C . GLU A 1 219 ? -21.190 6.392 30.831 1.00 94.31 219 GLU A C 1
ATOM 1728 O O . GLU A 1 219 ? -20.958 5.833 29.760 1.00 94.31 219 GLU A O 1
ATOM 1733 N N . LYS A 1 220 ? -22.108 7.353 30.954 1.00 95.56 220 LYS A N 1
ATOM 1734 C CA . LYS A 1 220 ? -22.822 7.939 29.820 1.00 95.56 220 LYS A CA 1
ATOM 1735 C C . LYS A 1 220 ? -22.542 9.427 29.761 1.00 95.56 220 LYS A C 1
ATOM 1737 O O . LYS A 1 220 ? -22.700 10.111 30.767 1.00 95.56 220 LYS A O 1
ATOM 1742 N N . GLN A 1 221 ? -22.185 9.924 28.586 1.00 95.81 221 GLN A N 1
ATOM 1743 C CA . GLN A 1 221 ? -21.897 11.338 28.382 1.00 95.81 221 GLN A CA 1
ATOM 1744 C C . GLN A 1 221 ? -22.332 11.781 26.989 1.00 95.81 221 GLN A C 1
ATOM 1746 O O . GLN A 1 221 ? -22.219 11.033 26.021 1.00 95.81 221 GLN A O 1
ATOM 1751 N N . TYR A 1 222 ? -22.852 13.003 26.894 1.00 94.94 222 TYR A N 1
ATOM 1752 C CA . TYR A 1 222 ? -23.141 13.625 25.611 1.00 94.94 222 TYR A CA 1
ATOM 1753 C C . TYR A 1 222 ? -21.882 14.308 25.074 1.00 94.94 222 TYR A C 1
ATOM 1755 O O . TYR A 1 222 ? -21.256 15.094 25.789 1.00 94.94 222 TYR A O 1
ATOM 1763 N N . TYR A 1 223 ? -21.538 14.045 23.817 1.00 93.00 223 TYR A N 1
ATOM 1764 C CA . TYR A 1 223 ? -20.419 14.694 23.144 1.00 93.00 223 TYR A CA 1
ATOM 1765 C C . TYR A 1 223 ? -20.895 15.478 21.928 1.00 93.00 223 TYR A C 1
ATOM 1767 O O . TYR A 1 223 ? -21.731 15.016 21.156 1.00 93.00 223 TYR A O 1
ATOM 1775 N N . GLN A 1 224 ? -20.323 16.669 21.764 1.00 91.62 224 GLN A N 1
ATOM 1776 C CA . GLN A 1 224 ? -20.399 17.438 20.525 1.00 91.62 224 GLN A CA 1
ATOM 1777 C C . GLN A 1 224 ? -19.393 16.886 19.511 1.00 91.62 224 GLN A C 1
ATOM 1779 O O . GLN A 1 224 ? -18.374 16.319 19.917 1.00 91.62 224 GLN A O 1
ATOM 1784 N N . SER A 1 225 ? -19.638 17.126 18.223 1.00 85.88 225 SER A N 1
ATOM 1785 C CA . SER A 1 225 ? -18.741 16.747 17.126 1.00 85.88 225 SER A CA 1
ATOM 1786 C C . SER A 1 225 ? -17.325 17.305 17.294 1.00 85.88 225 SER A C 1
ATOM 1788 O O . SER A 1 225 ? -17.122 18.320 17.966 1.00 85.88 225 SER A O 1
ATOM 1790 N N . GLY A 1 226 ? -16.348 16.646 16.675 1.00 82.00 226 GLY A N 1
ATOM 1791 C CA . GLY A 1 226 ? -14.924 16.959 16.781 1.00 82.00 226 GLY A CA 1
ATOM 1792 C C . GLY A 1 226 ? -14.153 15.962 17.645 1.00 82.00 226 GLY A C 1
ATOM 1793 O O . GLY A 1 226 ? -14.714 15.000 18.168 1.00 82.00 226 GLY A O 1
ATOM 1794 N N . LEU A 1 227 ? -12.858 16.226 17.809 1.00 84.81 227 LEU A N 1
ATOM 1795 C CA . LEU A 1 227 ? -11.961 15.397 18.606 1.00 84.81 227 LEU A CA 1
ATOM 1796 C C . LEU A 1 227 ? -12.331 15.475 20.095 1.00 84.81 227 LEU A C 1
ATOM 1798 O O . LEU A 1 227 ? -12.510 16.567 20.655 1.00 84.81 227 LEU A O 1
ATOM 1802 N N . ARG A 1 228 ? -12.471 14.315 20.738 1.00 96.75 228 ARG A N 1
ATOM 1803 C CA . ARG A 1 228 ? -12.837 14.165 22.150 1.00 96.75 228 ARG A CA 1
ATOM 1804 C C . ARG A 1 228 ? -11.943 13.150 22.835 1.00 96.75 228 ARG A C 1
ATOM 1806 O O . ARG A 1 228 ? -11.296 12.316 22.206 1.00 96.75 228 ARG A O 1
ATOM 1813 N N . GLU A 1 229 ? -11.950 13.232 24.156 1.00 95.31 229 GLU A N 1
ATOM 1814 C CA . GLU A 1 229 ? -11.238 12.297 25.004 1.00 95.31 229 GLU A CA 1
ATOM 1815 C C . GLU A 1 229 ? -12.033 11.955 26.264 1.00 95.31 229 GLU A C 1
ATOM 1817 O O . GLU A 1 229 ? -12.768 12.785 26.807 1.00 95.31 229 GLU A O 1
ATOM 1822 N N . ILE A 1 230 ? -11.869 10.719 26.732 1.00 96.38 230 ILE A N 1
ATOM 1823 C CA . ILE A 1 230 ? -12.288 10.275 28.064 1.00 96.38 230 ILE A CA 1
ATOM 1824 C C . ILE A 1 230 ? -11.021 10.060 28.886 1.00 96.38 230 ILE A C 1
ATOM 1826 O O . ILE A 1 230 ? -10.216 9.188 28.563 1.00 96.38 230 ILE A O 1
ATOM 1830 N N . ALA A 1 231 ? -10.844 10.846 29.946 1.00 95.88 231 ALA A N 1
ATOM 1831 C CA . ALA A 1 231 ? -9.754 10.661 30.897 1.00 95.88 231 ALA A CA 1
ATOM 1832 C C . ALA A 1 231 ? -10.149 9.624 31.960 1.00 95.88 231 ALA A C 1
ATOM 1834 O O . ALA A 1 231 ? -11.198 9.744 32.598 1.00 95.88 231 ALA A O 1
ATOM 1835 N N . LEU A 1 232 ? -9.307 8.611 32.155 1.00 95.25 232 LEU A N 1
ATOM 1836 C CA . LEU A 1 232 ? -9.519 7.532 33.115 1.00 95.25 232 LEU A CA 1
ATOM 1837 C C . LEU A 1 232 ? -8.414 7.541 34.165 1.00 95.25 232 LEU A C 1
ATOM 1839 O O . LEU A 1 232 ? -7.246 7.342 33.844 1.00 95.25 232 LEU A O 1
ATOM 1843 N N . GLU A 1 233 ? -8.806 7.710 35.425 1.00 95.44 233 GLU A N 1
ATOM 1844 C CA . GLU A 1 233 ? -7.933 7.536 36.586 1.00 95.44 233 GLU A CA 1
ATOM 1845 C C . GLU A 1 233 ? -8.012 6.089 37.083 1.00 95.44 233 GLU A C 1
ATOM 1847 O O . GLU A 1 233 ? -9.084 5.606 37.456 1.00 95.44 233 GLU A O 1
ATOM 1852 N N . MET A 1 234 ? -6.872 5.398 37.113 1.00 94.31 234 MET A N 1
ATOM 1853 C CA . MET A 1 234 ? -6.775 3.961 37.385 1.00 94.31 234 MET A CA 1
ATOM 1854 C C . MET A 1 234 ? -6.048 3.625 38.706 1.00 94.31 234 MET A C 1
ATOM 1856 O O . MET A 1 234 ? -5.645 2.485 38.963 1.00 94.31 234 MET A O 1
ATOM 1860 N N . ASN A 1 235 ? -5.914 4.602 39.606 1.00 89.75 235 ASN A N 1
ATOM 1861 C CA . ASN 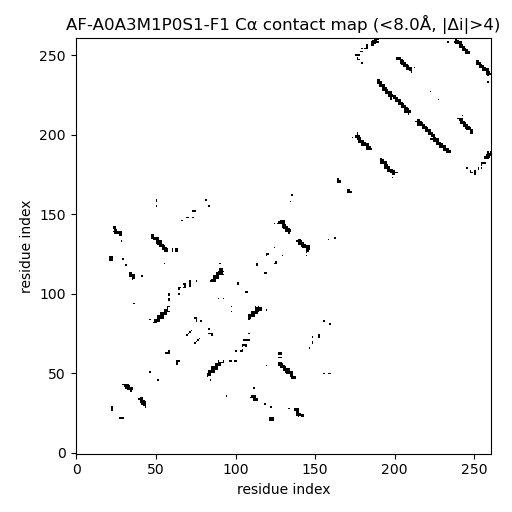A 1 235 ? -5.177 4.455 40.869 1.00 89.75 235 ASN A CA 1
ATOM 1862 C C . ASN A 1 235 ? -5.719 3.336 41.786 1.00 89.75 235 ASN A C 1
ATOM 1864 O O . ASN A 1 235 ? -4.940 2.730 42.518 1.00 89.75 235 ASN A O 1
ATOM 1868 N N . GLY A 1 236 ? -7.006 2.983 41.685 1.00 88.50 236 GLY A N 1
ATOM 1869 C CA . GLY A 1 236 ? -7.641 1.899 42.453 1.00 88.50 236 GLY A CA 1
ATOM 1870 C C . GLY A 1 236 ? -7.626 0.505 41.808 1.00 88.50 236 GLY A C 1
ATOM 1871 O O . GLY A 1 236 ? -8.157 -0.428 42.399 1.00 88.50 236 GLY A O 1
ATOM 1872 N N . PHE A 1 237 ? -7.050 0.348 40.612 1.00 92.06 237 PHE A N 1
ATOM 1873 C CA . PHE A 1 237 ? -7.105 -0.898 39.831 1.00 92.06 237 PHE A CA 1
ATOM 1874 C C . PHE A 1 237 ? -5.781 -1.675 39.853 1.00 92.06 237 PHE A C 1
ATOM 1876 O O . PHE A 1 237 ? -4.718 -1.091 40.065 1.00 92.06 237 PHE A O 1
ATOM 1883 N N . SER A 1 238 ? -5.820 -2.990 39.645 1.00 92.56 238 SER A N 1
ATOM 1884 C CA . SER A 1 238 ? -4.616 -3.831 39.570 1.00 92.56 238 SER A CA 1
ATOM 1885 C C . SER A 1 238 ? -3.903 -3.673 38.225 1.00 92.56 238 SER A C 1
ATOM 1887 O O . SER A 1 238 ? -4.558 -3.477 37.207 1.00 92.56 238 SER A O 1
ATOM 1889 N N . SER A 1 239 ? -2.571 -3.784 38.192 1.00 93.75 239 SER A N 1
ATOM 1890 C CA . SER A 1 239 ? -1.827 -3.822 36.922 1.00 93.75 239 SER A CA 1
ATOM 1891 C C . SER A 1 239 ? -2.334 -4.962 36.031 1.00 93.75 239 SER A C 1
ATOM 1893 O O . SER A 1 239 ? -2.616 -6.056 36.523 1.00 93.75 239 SER A O 1
ATOM 1895 N N . GLY A 1 240 ? -2.446 -4.717 34.727 1.00 91.00 240 GLY A N 1
ATOM 1896 C CA . GLY A 1 240 ? -2.988 -5.690 33.783 1.00 91.00 240 GLY A CA 1
ATOM 1897 C C . GLY A 1 240 ? -3.578 -5.068 32.522 1.00 91.00 240 GLY A C 1
ATOM 1898 O O . GLY A 1 240 ? -3.525 -3.856 32.307 1.00 91.00 240 GLY A O 1
ATOM 1899 N N . VAL A 1 241 ? -4.136 -5.932 31.675 1.00 91.44 241 VAL A N 1
ATOM 1900 C CA . VAL A 1 241 ? -4.857 -5.526 30.465 1.00 91.44 241 VAL A CA 1
ATOM 1901 C C . VAL A 1 241 ? -6.302 -5.206 30.833 1.00 91.44 241 VAL A C 1
ATOM 1903 O O . VAL A 1 241 ? -6.937 -5.929 31.593 1.00 91.44 241 VAL A O 1
ATOM 1906 N N . TYR A 1 242 ? -6.841 -4.141 30.262 1.00 92.00 242 TYR A N 1
ATOM 1907 C CA . TYR A 1 242 ? -8.254 -3.808 30.361 1.00 92.00 242 TYR A CA 1
ATOM 1908 C C . TYR A 1 242 ? -8.829 -3.639 28.965 1.00 92.00 242 TYR A C 1
ATOM 1910 O O . TYR A 1 242 ? -8.149 -3.159 28.055 1.00 92.00 242 TYR A O 1
ATOM 1918 N N . ILE A 1 243 ? -10.086 -4.034 28.806 1.00 92.31 243 ILE A N 1
ATOM 1919 C CA . ILE A 1 243 ? -10.840 -3.900 27.561 1.00 92.31 243 ILE A CA 1
ATOM 1920 C C . ILE A 1 243 ? -11.905 -2.842 27.800 1.00 92.31 243 ILE A C 1
ATOM 1922 O O . ILE A 1 243 ? -12.544 -2.830 28.847 1.00 92.31 243 ILE A O 1
ATOM 1926 N N . PHE A 1 244 ? -12.129 -1.953 26.845 1.00 94.50 244 PHE A N 1
ATOM 1927 C CA . PHE A 1 244 ? -13.212 -0.986 26.929 1.00 94.50 244 PHE A CA 1
ATOM 1928 C C . PHE A 1 244 ? -14.042 -0.986 25.654 1.00 94.50 244 PHE A C 1
ATOM 1930 O O . PHE A 1 244 ? -13.547 -1.291 24.574 1.00 94.50 244 PHE A O 1
ATOM 1937 N N . SER A 1 245 ? -15.305 -0.599 25.780 1.00 91.19 245 SER A N 1
ATOM 1938 C CA . SER A 1 245 ? -16.190 -0.316 24.658 1.00 91.19 245 SER A CA 1
ATOM 1939 C C . SER A 1 245 ? -16.689 1.119 24.736 1.00 91.19 245 SER A C 1
ATOM 1941 O O . SER A 1 245 ? -17.108 1.565 25.809 1.00 91.19 245 SER A O 1
ATOM 1943 N N . LEU A 1 246 ? -16.735 1.802 23.602 1.00 95.75 246 LEU A N 1
ATOM 1944 C CA . LEU A 1 246 ? -17.441 3.063 23.430 1.00 95.75 246 LEU A CA 1
ATOM 1945 C C . LEU A 1 246 ? -18.622 2.811 22.491 1.00 95.75 246 LEU A C 1
ATOM 1947 O O . LEU A 1 246 ? -18.447 2.175 21.460 1.00 95.75 246 LEU A O 1
ATOM 1951 N N . ALA A 1 247 ? -19.824 3.254 22.850 1.00 90.94 247 ALA A N 1
ATOM 1952 C CA . ALA A 1 247 ? -21.026 3.028 22.046 1.00 90.94 247 ALA A CA 1
ATOM 1953 C C . ALA A 1 247 ? -21.877 4.293 21.932 1.00 90.94 247 ALA A C 1
ATOM 1955 O O . ALA A 1 247 ? -22.066 4.991 22.926 1.00 90.94 247 ALA A O 1
ATOM 1956 N N . ALA A 1 248 ? -22.441 4.566 20.757 1.00 91.88 248 ALA A N 1
ATOM 1957 C CA . ALA A 1 248 ? -23.355 5.677 20.516 1.00 91.88 248 ALA A CA 1
ATOM 1958 C C . ALA A 1 248 ? -24.414 5.295 19.467 1.00 91.88 248 ALA A C 1
ATOM 1960 O O . ALA A 1 248 ? -24.107 5.057 18.296 1.00 91.88 248 ALA A O 1
ATOM 1961 N N . GLY A 1 249 ? -25.680 5.242 19.891 1.00 85.81 249 GLY A N 1
ATOM 1962 C CA . GLY A 1 249 ? -26.760 4.678 19.076 1.00 85.81 249 GLY A CA 1
ATOM 1963 C C . GLY A 1 249 ? -26.532 3.186 18.821 1.00 85.81 249 GLY A C 1
ATOM 1964 O O . GLY A 1 249 ? -26.310 2.434 19.767 1.00 85.81 249 GLY A O 1
ATOM 1965 N N . ASN A 1 250 ? -26.553 2.783 17.549 1.00 79.81 250 ASN A N 1
ATOM 1966 C CA . ASN A 1 250 ? -26.288 1.404 17.117 1.00 79.81 250 ASN A CA 1
ATOM 1967 C C . ASN A 1 250 ? -24.804 1.149 16.785 1.00 79.81 250 ASN A C 1
ATOM 1969 O O . ASN A 1 250 ? -24.459 0.049 16.365 1.00 79.81 250 ASN A O 1
ATOM 1973 N N . HIS A 1 251 ? -23.936 2.157 16.943 1.00 82.44 251 HIS A N 1
ATOM 1974 C CA . HIS A 1 251 ? -22.503 2.053 16.660 1.00 82.44 251 HIS A CA 1
ATOM 1975 C C . HIS A 1 251 ? -21.720 1.781 17.945 1.00 82.44 251 HIS A C 1
ATOM 1977 O O . HIS A 1 251 ? -21.923 2.479 18.942 1.00 82.44 251 HIS A O 1
ATOM 1983 N N . GLN A 1 252 ? -20.823 0.796 17.929 1.00 88.19 252 GLN A N 1
ATOM 1984 C CA . GLN A 1 252 ? -19.960 0.449 19.057 1.00 88.19 252 GLN A CA 1
ATOM 1985 C C . GLN A 1 252 ? -18.566 0.067 18.561 1.00 88.19 252 GLN A C 1
ATOM 1987 O O . GLN A 1 252 ? -18.430 -0.723 17.632 1.00 88.19 252 GLN A O 1
ATOM 1992 N N . GLU A 1 253 ? -17.541 0.574 19.239 1.00 85.62 253 GLU A N 1
ATOM 1993 C CA . GLU A 1 253 ? -16.142 0.217 19.006 1.00 85.62 253 GLU A CA 1
ATOM 1994 C C . GLU A 1 253 ? -15.4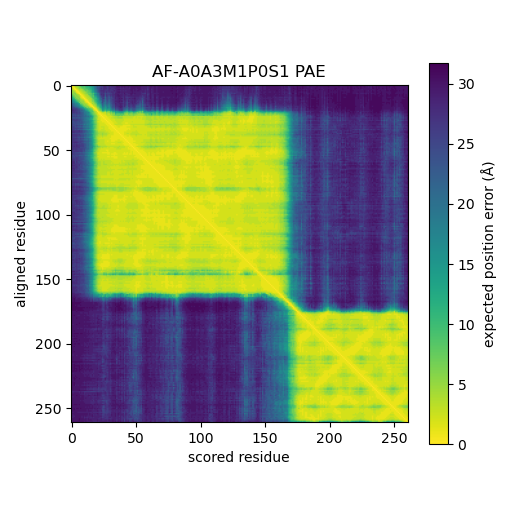93 -0.239 20.314 1.00 85.62 253 GLU A C 1
ATOM 1996 O O . GLU A 1 253 ? -15.910 0.151 21.410 1.00 85.62 253 GLU A O 1
ATOM 2001 N N . VAL A 1 254 ? -14.494 -1.112 20.202 1.00 86.62 254 VAL A N 1
ATOM 2002 C CA . VAL A 1 254 ? -13.816 -1.752 21.333 1.00 86.62 254 VAL A CA 1
ATOM 2003 C C . VAL A 1 254 ? -12.322 -1.477 21.235 1.00 86.62 254 VAL A C 1
ATOM 2005 O O . VAL A 1 254 ? -11.738 -1.571 20.161 1.00 86.62 254 VAL A O 1
ATOM 2008 N N . GLY A 1 255 ? -11.699 -1.169 22.367 1.00 84.56 255 GLY A N 1
ATOM 2009 C CA . GLY A 1 255 ? -10.257 -1.002 22.483 1.00 84.56 255 GLY A CA 1
ATOM 2010 C C . GLY A 1 255 ? -9.709 -1.691 23.727 1.00 84.56 255 GLY A C 1
ATOM 2011 O O . GLY A 1 255 ? -10.450 -2.236 24.547 1.00 84.56 255 GLY A O 1
ATOM 2012 N N . LYS A 1 256 ? -8.385 -1.668 23.877 1.00 92.06 256 LYS A N 1
ATOM 2013 C CA . LYS A 1 256 ? -7.691 -2.213 25.049 1.00 92.06 256 LYS A CA 1
ATOM 2014 C C . LYS A 1 256 ? -6.533 -1.321 25.467 1.00 92.06 256 LYS A C 1
ATOM 2016 O O . LYS A 1 256 ? -5.913 -0.691 24.615 1.00 92.06 256 LYS A O 1
ATOM 2021 N N . PHE A 1 257 ? -6.202 -1.324 26.750 1.00 91.50 257 PHE A N 1
ATOM 2022 C CA . PHE A 1 257 ? -5.016 -0.654 27.282 1.00 91.50 257 PHE A CA 1
ATOM 2023 C C . PHE A 1 257 ? -4.343 -1.480 28.381 1.00 91.50 257 PHE A C 1
ATOM 2025 O O . PHE A 1 257 ? -4.935 -2.421 28.913 1.00 91.50 257 PHE A O 1
ATOM 2032 N N . VAL A 1 258 ? -3.099 -1.134 28.708 1.00 93.12 258 VAL A N 1
ATOM 2033 C CA . VAL A 1 258 ? -2.258 -1.832 29.685 1.00 93.12 258 VAL A CA 1
ATOM 2034 C C . VAL A 1 258 ? -1.897 -0.881 30.824 1.00 93.12 258 VAL A C 1
ATOM 2036 O O . VAL A 1 258 ? -1.198 0.110 30.617 1.00 93.12 258 VAL A O 1
ATOM 2039 N N . LEU A 1 259 ? -2.366 -1.205 32.031 1.00 93.62 259 LEU A N 1
ATOM 2040 C CA . LEU A 1 259 ? -1.988 -0.525 33.268 1.00 93.62 259 LEU A CA 1
ATOM 2041 C C . LEU A 1 259 ? -0.748 -1.199 33.862 1.00 93.62 259 LEU A C 1
ATOM 2043 O O . LEU A 1 259 ? -0.775 -2.393 34.167 1.00 93.62 259 LEU A O 1
ATOM 2047 N N . GLN A 1 260 ? 0.315 -0.426 34.061 1.00 92.31 260 GLN A N 1
ATOM 2048 C CA . GLN A 1 260 ? 1.591 -0.873 34.606 1.00 92.31 260 GLN A CA 1
ATOM 2049 C C . GLN A 1 260 ? 2.035 0.070 35.731 1.00 92.31 260 GLN A C 1
ATOM 2051 O O . GLN A 1 260 ? 2.625 1.120 35.483 1.00 92.31 260 GLN A O 1
ATOM 2056 N N . LYS A 1 261 ? 1.707 -0.311 36.968 1.00 83.69 261 LYS A N 1
ATOM 2057 C CA . LYS A 1 261 ? 2.185 0.349 38.191 1.00 83.69 261 LYS A CA 1
ATOM 2058 C C . LYS A 1 261 ? 3.572 -0.124 38.596 1.00 83.69 261 LYS A C 1
ATOM 2060 O O . LYS A 1 261 ? 3.859 -1.320 38.359 1.00 83.69 261 LYS A O 1
#

Sequence (261 aa):
MKAFLFHLLIISILLTNTSMAQPSVGDSALNFNLPDTNGVYFQLDDFSGNIILFNFFASWCIPCQQEAPQVESEIWQAFQGQNVMVVGISVADSIFQIRNFVDLTGITYPILRDVDGSFFSEYGFVFFPANVLVNAQGTIEFVEEGFNIPLFVQMIDSLLNLTAISGSEEPLITSRTFELLGPYPNPFNSSVRIQFQVNKPGQFTFTLYDITGSMVKKEKQYYQSGLREIALEMNGFSSGVYIFSLAAGNHQEVGKFVLQK

Foldseek 3Di:
DDDDDDDPPPPPPPPPPPPPDAADFFDFQDWDWFAFLVGDTDIPVVLAQAWEKEWEDELPDPLSLVVQLLCQPLPVVVCPPLSYAYEYEYEQDDSVSVVVSCVSNVHDGTYTYNNHCPSVCSNVDDDPGWIWIAANHRGTRDTDHDDDSVVVSVVNVVSSVQVVQVVPDDRCVLVAQKAWPAWPPFPDAFKIKGKIFGNHWFKKKKWKAAPV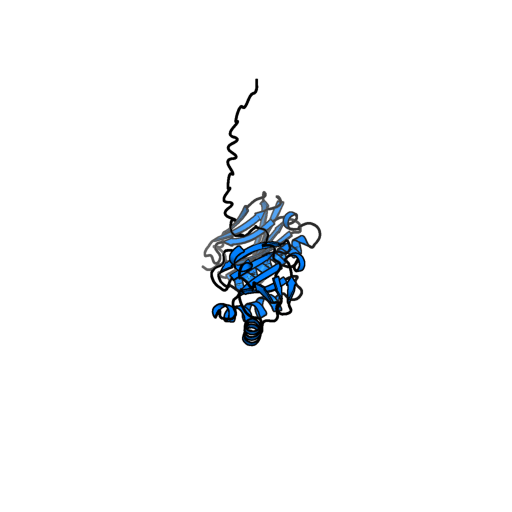RHTDDIDIDTDDGGIDIDMDTCNPDDFAKMKMWMDGDPDIDIYMGTHDD

Mean predicted aligned error: 16.01 Å

Secondary structure (DSSP, 8-state):
--------------------PPP-TTSBPPP-EEEBTTS-EEEGGGGTTSEEEEEEE-TT-HHHHHHHHHIIIIIITTTTTTTEEEEEEEES--HHHHHHHHHHH---S-EEEESSSHHHHHTT--SSSEEEEE-TTSBEEEEEES--HHHHHHHHHHHHHHHHHHSSSS-HHHH-SEEEEEEESSSBSSEEEEEEEESS-EEEEEEEE-TT--EEEEEEEEE-SEEEEEEEE-TTS-SEEEEEEEEETTEEEEEEEEE--

Nearest PDB structures (foldseek):
  3c71-assembly1_A  TM=9.258E-01  e=2.498E-14  Bacillus subtilis
  2h1b-assembly2_B  TM=9.023E-01  e=1.549E-14  Bacillus subtilis
  2h1a-assembly1_A  TM=9.255E-01  e=2.021E-13  Bacillus subtilis
  3kcm-assembly1_A  TM=8.682E-01  e=3.241E-11  Geobacter metallireducens GS-15
  2l5o-assembly1_A  TM=8.712E-01  e=2.327E-10  Neisseria meningitidis serogroup B

Radius of gyration: 26.79 Å; Cα contacts (8 Å, |Δi|>4): 489; chains: 1; bounding box: 47×76×94 Å